Protein AF-Q8TY14-F1 (afdb_monomer_lite)

Radius of gyration: 23.02 Å; chains: 1; bounding box: 49×38×68 Å

Structure (mmCIF, N/CA/C/O backbone):
data_AF-Q8TY14-F1
#
_entry.id   AF-Q8TY14-F1
#
loop_
_atom_site.group_PDB
_atom_site.id
_atom_site.type_symbol
_atom_site.label_atom_id
_atom_site.label_alt_id
_atom_site.label_comp_id
_atom_site.label_asym_id
_atom_site.label_entity_id
_atom_site.label_seq_id
_atom_site.pdbx_PDB_ins_code
_atom_site.Cartn_x
_atom_site.Cartn_y
_atom_site.Cartn_z
_atom_site.occupancy
_atom_site.B_iso_or_equiv
_atom_site.auth_seq_id
_atom_site.auth_comp_id
_atom_site.auth_asym_id
_atom_site.auth_atom_id
_atom_site.pdbx_PDB_model_num
ATOM 1 N N . MET A 1 1 ? -7.707 6.766 -6.271 1.00 86.12 1 MET A N 1
ATOM 2 C CA . MET A 1 1 ? -7.535 5.997 -7.523 1.00 86.12 1 MET A CA 1
ATOM 3 C C . MET A 1 1 ? -8.015 4.546 -7.323 1.00 86.12 1 MET A C 1
ATOM 5 O O . MET A 1 1 ? -9.079 4.337 -6.726 1.00 86.12 1 MET A O 1
AT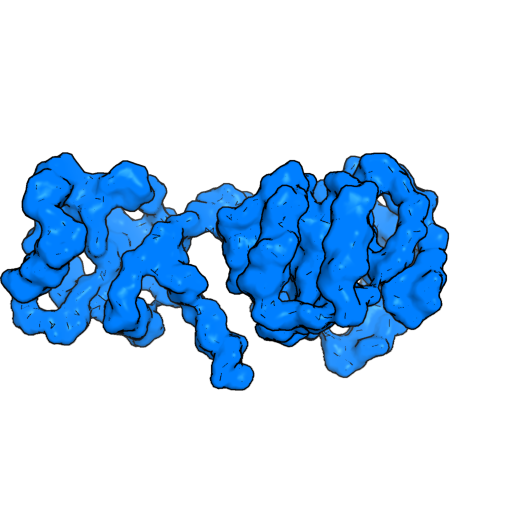OM 9 N N . GLY A 1 2 ? -7.276 3.540 -7.798 1.00 94.44 2 GLY A N 1
ATOM 10 C CA . GLY A 1 2 ? -7.531 2.128 -7.513 1.00 94.44 2 GLY A CA 1
ATOM 11 C C . GLY A 1 2 ? -6.338 1.255 -7.892 1.00 94.44 2 GLY A C 1
ATOM 12 O O . GLY A 1 2 ? -5.395 1.175 -7.116 1.00 94.44 2 GLY A O 1
ATOM 13 N N . LEU A 1 3 ? -6.365 0.585 -9.039 1.00 98.31 3 LEU A N 1
ATOM 14 C CA . LEU A 1 3 ? -5.272 -0.303 -9.459 1.00 98.31 3 LEU A CA 1
ATOM 15 C C . LEU A 1 3 ? -4.417 0.366 -10.532 1.00 98.31 3 LEU A C 1
ATOM 17 O O . LEU A 1 3 ? -4.970 0.972 -11.442 1.00 98.31 3 LEU A O 1
ATOM 21 N N . GLY A 1 4 ? -3.098 0.227 -10.458 1.00 98.19 4 GLY A N 1
ATOM 22 C CA . GLY A 1 4 ? -2.194 0.673 -11.515 1.00 98.19 4 GLY A CA 1
ATOM 23 C C . GLY A 1 4 ? -1.155 -0.378 -11.866 1.00 98.19 4 GLY A C 1
ATOM 24 O O . GLY A 1 4 ? -0.880 -1.271 -11.066 1.00 98.19 4 GLY A O 1
ATOM 25 N N . VAL A 1 5 ? -0.593 -0.287 -13.069 1.00 97.81 5 VAL A N 1
ATOM 26 C CA . VAL A 1 5 ? 0.502 -1.158 -13.526 1.00 97.81 5 VAL A CA 1
ATOM 27 C C . VAL A 1 5 ? 1.839 -0.433 -13.418 1.00 97.81 5 VAL A C 1
ATOM 29 O O . VAL A 1 5 ? 1.913 0.731 -13.789 1.00 97.81 5 VAL A O 1
ATOM 32 N N . ALA A 1 6 ? 2.877 -1.114 -12.931 1.00 96.94 6 ALA A N 1
ATOM 33 C CA . ALA A 1 6 ? 4.265 -0.660 -13.020 1.00 96.94 6 ALA A CA 1
ATOM 34 C C . ALA A 1 6 ? 4.926 -1.173 -14.300 1.00 96.94 6 ALA A C 1
ATOM 36 O O . ALA A 1 6 ? 4.854 -2.372 -14.581 1.00 96.94 6 ALA A O 1
ATOM 37 N N . LEU A 1 7 ? 5.611 -0.291 -15.022 1.00 95.62 7 LEU A N 1
ATOM 38 C CA . LEU A 1 7 ? 6.418 -0.608 -16.194 1.00 95.62 7 LEU A CA 1
ATOM 39 C C . LEU A 1 7 ? 7.835 -0.071 -15.9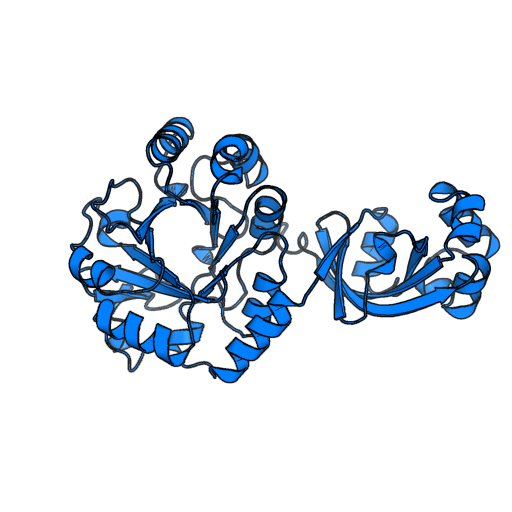91 1.00 95.62 7 LEU A C 1
ATOM 41 O O . LEU A 1 7 ? 8.050 1.136 -16.034 1.00 95.62 7 LEU A O 1
ATOM 45 N N . ASP A 1 8 ? 8.801 -0.968 -15.815 1.00 94.38 8 ASP A N 1
ATOM 46 C CA . ASP A 1 8 ? 10.213 -0.589 -15.850 1.00 94.38 8 ASP A CA 1
ATOM 47 C C . ASP A 1 8 ? 10.637 -0.509 -17.320 1.00 94.38 8 ASP A C 1
ATOM 49 O O . ASP A 1 8 ? 10.539 -1.505 -18.043 1.00 94.38 8 ASP A O 1
ATOM 53 N N . ILE A 1 9 ? 11.101 0.650 -17.782 1.00 93.12 9 ILE A N 1
ATOM 54 C CA . ILE A 1 9 ? 11.538 0.868 -19.163 1.00 93.12 9 ILE A CA 1
ATOM 55 C C . ILE A 1 9 ? 13.055 0.988 -19.205 1.00 93.12 9 ILE A C 1
ATOM 57 O O . ILE A 1 9 ? 13.666 1.674 -18.393 1.00 93.12 9 ILE A O 1
ATOM 61 N N . LYS A 1 10 ? 13.672 0.297 -20.162 1.00 91.88 10 LYS A N 1
ATOM 62 C CA . LYS A 1 10 ? 15.092 0.430 -20.476 1.00 91.88 10 LYS A CA 1
ATOM 63 C C . LYS A 1 10 ? 15.335 0.167 -21.952 1.00 91.88 10 LYS A C 1
ATOM 65 O O . LYS A 1 10 ? 14.868 -0.837 -22.490 1.00 91.88 10 LYS A O 1
ATOM 70 N N . GLU A 1 11 ? 16.103 1.038 -22.591 1.00 89.62 11 GLU A N 1
ATOM 71 C CA . GLU A 1 11 ? 16.446 0.997 -24.012 1.00 89.62 11 GLU A CA 1
ATOM 72 C C . GLU A 1 11 ? 15.178 0.887 -24.886 1.00 89.62 11 GLU A C 1
ATOM 74 O O . GLU A 1 11 ? 15.110 0.095 -25.829 1.00 89.62 11 GLU A O 1
ATOM 79 N N . GLY A 1 12 ? 14.147 1.664 -24.519 1.00 88.38 12 GLY A N 1
ATOM 80 C CA . GLY A 1 12 ? 12.850 1.737 -25.206 1.00 88.38 12 GLY A CA 1
ATOM 81 C C . GLY A 1 12 ? 11.948 0.511 -25.031 1.00 88.38 12 GLY A C 1
ATOM 82 O O . GLY A 1 12 ? 10.967 0.367 -25.755 1.00 88.38 12 GLY A O 1
ATOM 83 N N . LYS A 1 13 ? 12.278 -0.402 -24.110 1.00 92.75 13 LYS A N 1
ATOM 84 C CA . LYS A 1 13 ? 11.536 -1.649 -23.889 1.00 92.75 13 LYS A CA 1
ATOM 85 C C . LYS A 1 13 ? 11.132 -1.823 -22.441 1.00 92.75 13 LYS A C 1
ATOM 87 O O . LYS A 1 13 ? 11.888 -1.467 -21.542 1.00 92.75 13 LYS A O 1
ATOM 92 N N . VAL A 1 14 ? 10.002 -2.488 -22.219 1.00 95.00 14 VAL A N 1
ATOM 93 C CA . VAL A 1 14 ? 9.620 -2.952 -20.888 1.00 95.00 14 VAL A CA 1
ATOM 94 C C . VAL A 1 14 ? 10.526 -4.102 -20.466 1.00 95.00 14 VAL A C 1
ATOM 96 O O . VAL A 1 14 ? 10.667 -5.125 -21.152 1.00 95.00 14 VAL A O 1
ATOM 99 N N . VAL A 1 15 ? 11.132 -3.940 -19.300 1.00 94.31 15 VAL A N 1
ATOM 100 C CA . VAL A 1 15 ? 12.050 -4.892 -18.693 1.00 94.31 15 VAL A CA 1
ATOM 101 C C . VAL A 1 15 ? 11.546 -5.353 -17.331 1.00 94.31 15 VAL A C 1
ATOM 103 O O . VAL A 1 15 ? 10.659 -4.770 -16.725 1.00 94.31 15 VAL A O 1
ATOM 106 N N . VAL A 1 16 ? 12.105 -6.458 -16.852 1.00 93.25 16 VAL A N 1
ATOM 107 C CA . VAL A 1 16 ? 11.881 -6.983 -15.502 1.00 93.25 16 VAL A CA 1
ATOM 108 C C . VAL A 1 16 ? 13.201 -7.485 -14.934 1.00 93.25 16 VAL A C 1
ATOM 110 O O . VAL A 1 16 ? 14.100 -7.884 -15.685 1.00 93.25 16 VAL A O 1
ATOM 113 N N . ARG A 1 17 ? 13.318 -7.535 -13.604 1.00 88.56 17 ARG A N 1
ATOM 114 C CA . ARG A 1 17 ? 14.463 -8.189 -12.954 1.00 88.56 17 ARG A CA 1
ATOM 115 C C . ARG A 1 17 ? 14.548 -9.660 -13.377 1.00 88.56 17 ARG A C 1
ATOM 117 O O . ARG A 1 17 ? 13.552 -10.396 -13.365 1.00 88.56 17 ARG A O 1
ATOM 124 N N . ARG A 1 18 ? 15.755 -10.121 -13.720 1.00 83.31 18 ARG A N 1
ATOM 125 C CA . ARG A 1 18 ? 16.030 -11.526 -14.071 1.00 83.31 18 ARG A CA 1
ATOM 126 C C . ARG A 1 18 ? 15.617 -12.467 -12.939 1.00 83.31 18 ARG A C 1
ATOM 128 O O . ARG A 1 18 ? 15.024 -13.510 -13.198 1.00 83.31 18 ARG A O 1
ATOM 135 N N . SER A 1 19 ? 15.892 -12.080 -11.700 1.00 77.19 19 SER A N 1
ATOM 136 C CA . SER A 1 19 ? 15.413 -12.721 -10.474 1.00 77.19 19 SER A CA 1
ATOM 137 C C . SER A 1 19 ? 15.299 -11.666 -9.367 1.00 77.19 19 SER A C 1
ATOM 139 O O . SER A 1 19 ? 15.918 -10.612 -9.502 1.00 77.19 19 SER A O 1
ATOM 141 N N . PRO A 1 20 ? 14.538 -11.922 -8.288 1.00 70.88 20 PRO A N 1
ATOM 142 C CA . PRO A 1 20 ? 14.402 -10.974 -7.178 1.00 70.88 20 PRO A CA 1
ATOM 143 C C . PRO A 1 20 ? 15.757 -10.507 -6.620 1.00 70.88 20 PRO A C 1
ATOM 145 O O . PRO A 1 20 ? 15.962 -9.313 -6.428 1.00 70.88 20 PRO A O 1
ATOM 148 N N . ASP A 1 21 ? 16.714 -11.434 -6.496 1.00 72.81 21 ASP A N 1
ATOM 149 C CA . ASP A 1 21 ? 18.035 -11.181 -5.898 1.00 72.81 21 ASP A CA 1
ATOM 150 C C . ASP A 1 21 ? 19.081 -10.589 -6.860 1.00 72.81 21 ASP A C 1
ATOM 152 O O . ASP A 1 21 ? 20.213 -10.313 -6.463 1.00 72.81 21 ASP A O 1
ATOM 156 N N . VAL A 1 22 ? 18.756 -10.437 -8.150 1.00 72.12 22 VAL A N 1
ATOM 157 C CA . VAL A 1 22 ? 19.717 -9.992 -9.169 1.00 72.12 22 VAL A CA 1
ATOM 158 C C . VAL A 1 22 ? 19.225 -8.695 -9.796 1.00 72.12 22 VAL A C 1
ATOM 160 O O . VAL A 1 22 ? 18.237 -8.683 -10.531 1.00 72.12 22 VAL A O 1
ATOM 163 N N . ARG A 1 23 ? 19.975 -7.607 -9.573 1.00 72.31 23 ARG A N 1
ATOM 164 C CA . ARG A 1 23 ? 19.774 -6.286 -10.206 1.00 72.31 23 ARG A CA 1
ATOM 165 C C . ARG A 1 23 ? 20.213 -6.269 -11.680 1.00 72.31 23 ARG A C 1
ATOM 167 O O . ARG A 1 23 ? 20.938 -5.387 -12.125 1.00 72.31 23 ARG A O 1
ATOM 174 N N . GLU A 1 24 ? 19.796 -7.272 -12.442 1.00 86.62 24 GLU A N 1
ATOM 175 C CA . GLU A 1 24 ? 19.970 -7.339 -13.890 1.00 86.62 24 GLU A CA 1
ATOM 176 C C . GLU A 1 24 ? 18.594 -7.380 -14.545 1.00 86.62 24 GLU A C 1
ATOM 178 O O . GLU A 1 24 ? 17.778 -8.250 -14.237 1.00 86.62 24 GLU A O 1
ATOM 183 N N . TYR A 1 25 ? 18.355 -6.450 -15.462 1.00 90.50 25 TYR A N 1
ATOM 184 C CA . TYR A 1 25 ? 17.087 -6.310 -16.165 1.00 90.50 25 TYR A CA 1
ATOM 185 C C . TYR A 1 25 ? 17.146 -6.993 -17.530 1.00 90.50 25 TYR A C 1
ATOM 187 O O . TYR A 1 25 ? 18.133 -6.881 -18.260 1.00 90.50 25 TYR A O 1
ATOM 195 N N . ILE A 1 26 ? 16.083 -7.718 -17.869 1.00 93.81 26 ILE A N 1
ATOM 196 C CA . ILE A 1 26 ? 15.893 -8.364 -19.171 1.00 93.81 26 ILE A CA 1
ATOM 197 C C . ILE A 1 26 ? 14.541 -7.944 -19.756 1.00 93.81 26 ILE A C 1
ATOM 199 O O . ILE A 1 26 ? 13.625 -7.688 -18.976 1.00 93.81 26 ILE A O 1
ATOM 203 N N . PRO A 1 27 ? 14.374 -7.920 -21.093 1.00 96.25 27 PRO A N 1
ATOM 204 C CA . PRO A 1 27 ? 13.070 -7.667 -21.702 1.00 96.25 27 PRO A CA 1
ATOM 205 C C . PRO A 1 27 ? 11.999 -8.603 -21.141 1.00 96.25 27 PRO A C 1
ATOM 207 O O . PRO A 1 27 ? 12.246 -9.809 -21.005 1.00 96.25 27 PRO A O 1
ATOM 210 N N . ILE A 1 28 ? 10.822 -8.058 -20.831 1.00 96.06 28 ILE A N 1
ATOM 211 C CA . ILE A 1 28 ? 9.722 -8.801 -20.197 1.00 96.06 28 ILE A CA 1
ATOM 212 C C . ILE A 1 28 ? 9.304 -10.032 -21.015 1.00 96.06 28 ILE A C 1
ATOM 214 O O . ILE A 1 28 ? 9.073 -11.104 -20.449 1.00 96.06 28 ILE A O 1
ATOM 218 N N . SER A 1 29 ? 9.356 -9.911 -22.344 1.00 96.31 29 SER A N 1
ATOM 219 C CA . SER A 1 29 ? 9.077 -10.957 -23.336 1.00 96.31 29 SER A CA 1
ATOM 220 C C . SER A 1 29 ? 9.977 -12.197 -23.220 1.00 96.31 29 SER A C 1
ATOM 222 O O . SER A 1 29 ? 9.647 -13.269 -23.725 1.00 96.31 29 SER A O 1
ATOM 224 N N . ARG A 1 30 ? 11.129 -12.097 -22.539 1.00 95.06 30 ARG A N 1
ATOM 225 C CA . ARG A 1 30 ? 12.006 -13.253 -22.269 1.00 95.06 30 ARG A CA 1
ATOM 226 C C . ARG A 1 30 ? 11.547 -14.104 -21.088 1.00 95.06 30 ARG A C 1
ATOM 228 O O . ARG A 1 30 ? 12.061 -15.209 -20.921 1.00 95.06 30 ARG A O 1
ATOM 235 N N . ARG A 1 31 ? 10.649 -13.586 -20.249 1.00 92.44 31 ARG A N 1
ATOM 236 C CA . ARG A 1 31 ? 10.180 -14.245 -19.022 1.00 92.44 31 ARG A CA 1
ATOM 237 C C . ARG A 1 31 ? 8.685 -14.543 -19.055 1.00 92.44 31 ARG A C 1
ATOM 239 O O . ARG A 1 31 ? 8.273 -15.570 -18.522 1.00 92.44 31 ARG A O 1
ATOM 246 N N . TYR A 1 32 ? 7.907 -13.673 -19.684 1.00 94.31 32 TYR A N 1
ATOM 247 C CA . TYR A 1 32 ? 6.459 -13.781 -19.795 1.00 94.31 32 TYR A CA 1
ATOM 248 C C . TYR A 1 32 ? 6.046 -13.705 -21.264 1.00 94.31 32 TYR A C 1
ATOM 250 O O . TYR A 1 32 ? 6.724 -13.071 -22.069 1.00 94.31 32 TYR A O 1
ATOM 258 N N . ASP A 1 33 ? 4.925 -14.339 -21.606 1.00 95.44 33 ASP A N 1
ATOM 259 C CA . ASP A 1 33 ? 4.316 -14.256 -22.940 1.00 95.44 33 ASP A CA 1
ATOM 260 C C . ASP A 1 33 ? 3.554 -12.926 -23.083 1.00 95.44 33 ASP A C 1
ATOM 262 O O . ASP A 1 33 ? 2.324 -12.873 -23.061 1.00 95.44 33 ASP A O 1
ATOM 266 N N . LEU A 1 34 ? 4.317 -11.830 -23.086 1.00 97.19 34 LEU A N 1
ATOM 267 C CA . LEU A 1 34 ? 3.849 -10.445 -23.092 1.00 97.19 34 LEU A CA 1
ATOM 268 C C . LEU A 1 34 ? 4.719 -9.600 -24.039 1.00 97.19 34 LEU A C 1
ATOM 270 O O . LEU A 1 34 ? 5.922 -9.869 -24.151 1.00 97.19 34 LEU A O 1
ATOM 274 N N . PRO A 1 35 ? 4.144 -8.579 -24.702 1.00 96.62 35 PRO A N 1
ATOM 275 C CA . PRO A 1 35 ? 4.915 -7.642 -25.513 1.00 96.62 35 PRO A CA 1
ATOM 276 C C . PRO A 1 35 ? 5.895 -6.847 -24.641 1.00 96.62 35 PRO A C 1
ATOM 278 O O . PRO A 1 35 ? 5.621 -6.577 -23.472 1.00 96.62 35 PRO A O 1
ATOM 281 N N . ASP A 1 36 ? 7.049 -6.495 -25.212 1.00 95.12 36 ASP A N 1
ATOM 282 C CA . ASP A 1 36 ? 8.041 -5.624 -24.570 1.00 95.12 36 ASP A CA 1
ATOM 283 C C . ASP A 1 36 ? 7.956 -4.164 -25.034 1.00 95.12 36 ASP A C 1
ATOM 285 O O . ASP A 1 36 ? 8.730 -3.338 -24.558 1.00 95.12 36 ASP A O 1
ATOM 289 N N . ASP A 1 37 ? 7.002 -3.835 -25.906 1.00 93.50 37 ASP A N 1
ATOM 290 C CA . ASP A 1 37 ? 6.640 -2.459 -26.236 1.00 93.50 37 ASP A CA 1
ATOM 291 C C . ASP A 1 37 ? 5.818 -1.829 -25.088 1.00 93.50 37 ASP A C 1
ATOM 293 O O . ASP A 1 37 ? 4.823 -2.430 -24.656 1.00 93.50 37 ASP A O 1
ATOM 297 N N . PRO A 1 38 ? 6.205 -0.647 -24.566 1.00 92.69 38 PRO A N 1
ATOM 298 C CA . PRO A 1 38 ? 5.511 -0.016 -23.444 1.00 92.69 38 PRO A CA 1
ATOM 299 C C . PRO A 1 38 ? 4.037 0.301 -23.704 1.00 92.69 38 PRO A C 1
ATOM 301 O O . PRO A 1 38 ? 3.202 0.017 -22.843 1.00 92.69 38 PRO A O 1
ATOM 304 N N . HIS A 1 39 ? 3.698 0.846 -24.876 1.00 91.81 39 HIS A N 1
ATOM 305 C CA . HIS A 1 39 ? 2.319 1.213 -25.199 1.00 91.81 39 HIS A CA 1
ATOM 306 C C . HIS A 1 39 ? 1.449 -0.038 -25.376 1.00 91.81 39 HIS A C 1
ATOM 308 O O . HIS A 1 39 ? 0.357 -0.122 -24.798 1.00 91.81 39 HIS A O 1
ATOM 314 N N . GLU A 1 40 ? 1.935 -1.030 -26.126 1.00 93.81 40 GLU A N 1
ATOM 315 C CA . GLU A 1 40 ? 1.218 -2.284 -26.360 1.00 93.81 40 GLU A CA 1
ATOM 316 C C . GLU A 1 40 ? 0.935 -3.008 -25.037 1.00 93.81 40 GLU A C 1
ATOM 318 O O . GLU A 1 40 ? -0.201 -3.424 -24.778 1.00 93.81 40 GLU A O 1
ATOM 323 N N . LEU A 1 41 ? 1.944 -3.112 -24.163 1.00 95.38 41 LEU A N 1
ATOM 324 C CA . LEU A 1 41 ? 1.790 -3.777 -22.873 1.00 95.38 41 LEU A CA 1
ATOM 325 C C . LEU A 1 41 ? 0.855 -3.012 -21.932 1.00 95.38 41 LEU A C 1
ATOM 327 O O . LEU A 1 41 ? -0.016 -3.628 -21.311 1.00 95.38 41 LEU A O 1
ATOM 331 N N . ALA A 1 42 ? 1.017 -1.690 -21.825 1.00 94.94 42 ALA A N 1
ATOM 332 C CA . ALA A 1 42 ? 0.161 -0.848 -20.996 1.00 94.94 42 ALA A CA 1
ATOM 333 C C . ALA A 1 42 ? -1.309 -0.987 -21.410 1.00 94.94 42 ALA A C 1
ATOM 335 O O . ALA A 1 42 ? -2.152 -1.286 -20.566 1.00 94.94 42 ALA A O 1
ATOM 336 N N . THR A 1 43 ? -1.605 -0.865 -22.708 1.00 94.12 43 THR A N 1
ATOM 337 C CA . THR A 1 43 ? -2.966 -1.003 -23.256 1.00 94.12 43 THR A CA 1
ATOM 338 C C . THR A 1 43 ? -3.560 -2.364 -22.912 1.00 94.12 43 THR A C 1
ATOM 340 O O . THR A 1 43 ? -4.649 -2.446 -22.342 1.00 94.12 43 THR A O 1
ATOM 343 N N . LEU A 1 44 ? -2.807 -3.440 -23.171 1.00 95.88 44 LEU A N 1
ATOM 344 C CA . LEU A 1 44 ? -3.248 -4.806 -22.900 1.00 95.88 44 LEU A CA 1
ATOM 345 C C . LEU A 1 44 ? -3.599 -5.017 -21.423 1.00 95.88 44 LEU A C 1
ATOM 347 O O . LEU A 1 44 ? -4.607 -5.658 -21.113 1.00 95.88 44 LEU A O 1
ATOM 351 N N . LEU A 1 45 ? -2.771 -4.517 -20.502 1.00 97.38 45 LEU A N 1
ATOM 352 C CA . LEU A 1 45 ? -2.976 -4.711 -19.066 1.00 97.38 45 LEU A CA 1
ATOM 353 C C . LEU A 1 45 ? -4.073 -3.797 -18.512 1.00 97.38 45 LEU A C 1
ATOM 355 O O . LEU A 1 45 ? -4.889 -4.264 -17.714 1.00 97.38 45 LEU A O 1
ATOM 359 N N . VAL A 1 46 ? -4.138 -2.541 -18.957 1.00 96.25 46 VAL A N 1
ATOM 360 C CA . VAL A 1 46 ? -5.184 -1.590 -18.557 1.00 96.25 46 VAL A CA 1
ATOM 361 C C . VAL A 1 46 ? -6.565 -2.121 -18.925 1.00 96.25 46 VAL A C 1
ATOM 363 O O . VAL A 1 46 ? -7.446 -2.145 -18.067 1.00 96.25 46 VAL A O 1
ATOM 366 N N . GLU A 1 47 ? -6.746 -2.614 -20.152 1.00 95.56 47 GLU A N 1
ATOM 367 C CA . GLU A 1 47 ? -8.023 -3.182 -20.595 1.00 95.56 47 GLU A CA 1
ATOM 368 C C . GLU A 1 47 ? -8.358 -4.494 -19.879 1.00 95.56 47 GLU A C 1
ATOM 370 O O . GLU A 1 47 ? -9.486 -4.693 -19.425 1.00 95.56 47 GLU A O 1
ATOM 375 N N . ARG A 1 48 ? -7.380 -5.403 -19.754 1.00 96.94 48 ARG A N 1
ATOM 376 C CA . ARG A 1 48 ? -7.602 -6.729 -19.159 1.00 96.94 48 ARG A CA 1
ATOM 377 C C . ARG A 1 48 ? -8.010 -6.656 -17.688 1.00 96.94 48 ARG A C 1
ATOM 379 O O . ARG A 1 48 ? -8.781 -7.506 -17.240 1.00 96.94 48 ARG A O 1
ATOM 386 N N . TYR A 1 49 ? -7.462 -5.699 -16.943 1.00 97.38 49 TYR A N 1
ATOM 387 C CA . TYR A 1 49 ? -7.614 -5.610 -15.490 1.00 97.38 49 TYR A CA 1
ATOM 388 C C . TYR A 1 49 ? -8.418 -4.392 -15.015 1.00 97.38 49 TYR A C 1
ATOM 390 O O . TYR A 1 49 ? -8.529 -4.205 -13.805 1.00 97.38 49 TYR A O 1
ATOM 398 N N . ASP A 1 50 ? -8.985 -3.595 -15.930 1.00 96.56 50 ASP A N 1
ATOM 399 C CA . ASP A 1 50 ? -9.682 -2.334 -15.622 1.00 96.56 50 ASP A CA 1
ATOM 400 C C . ASP A 1 50 ? -8.825 -1.405 -14.740 1.00 96.56 50 ASP A C 1
ATOM 402 O O . ASP A 1 50 ? -9.229 -0.968 -13.658 1.00 96.56 50 ASP A O 1
ATOM 406 N N . LEU A 1 51 ? -7.584 -1.162 -15.174 1.00 97.56 51 LEU A N 1
ATOM 407 C CA . LEU A 1 51 ? -6.641 -0.358 -14.398 1.00 97.56 51 LEU A CA 1
ATOM 408 C C . LEU A 1 51 ? -6.978 1.136 -14.482 1.00 97.56 51 LEU A C 1
ATOM 410 O O . LEU A 1 51 ? -7.425 1.669 -15.501 1.00 97.56 51 LEU A O 1
ATOM 414 N N . ASP A 1 52 ? -6.738 1.816 -13.369 1.00 96.88 52 ASP A N 1
ATOM 415 C CA . ASP A 1 52 ? -7.046 3.221 -13.151 1.00 96.88 52 ASP A CA 1
ATOM 416 C C . ASP A 1 52 ? -5.890 4.148 -13.561 1.00 96.88 52 ASP A C 1
ATOM 418 O O . ASP A 1 52 ? -6.149 5.311 -13.854 1.00 96.88 52 ASP A O 1
ATOM 422 N N . PHE A 1 53 ? -4.641 3.661 -13.558 1.00 97.31 53 PHE A N 1
ATOM 423 C CA . PHE A 1 53 ? -3.437 4.452 -13.847 1.00 97.31 53 PHE A CA 1
ATOM 424 C C . PHE A 1 53 ? -2.237 3.590 -14.270 1.00 97.31 53 PHE A C 1
ATOM 426 O O . PHE A 1 53 ? -2.266 2.361 -14.160 1.00 97.31 53 PHE A O 1
ATOM 433 N N . VAL A 1 54 ? -1.172 4.244 -14.731 1.00 97.12 54 VAL A N 1
ATOM 434 C CA . VAL A 1 54 ? 0.104 3.618 -15.112 1.00 97.12 54 VAL A CA 1
ATOM 435 C C . VAL A 1 54 ? 1.239 4.286 -14.334 1.00 97.12 54 VAL A C 1
ATOM 437 O O . VAL A 1 54 ? 1.257 5.502 -14.191 1.00 97.12 54 VAL A O 1
ATOM 440 N N . TYR A 1 55 ? 2.170 3.497 -13.807 1.00 97.12 55 TYR A N 1
ATOM 441 C CA . TYR A 1 55 ? 3.443 3.960 -13.260 1.00 97.12 55 TYR A CA 1
ATOM 442 C C . TYR A 1 55 ? 4.567 3.483 -14.179 1.00 97.12 55 TYR A C 1
ATOM 444 O O . TYR A 1 55 ? 4.595 2.312 -14.565 1.00 97.12 55 TYR A O 1
ATOM 452 N N . VAL A 1 56 ? 5.475 4.382 -14.532 1.00 94.94 56 VAL A N 1
ATOM 453 C CA . VAL A 1 56 ? 6.610 4.120 -15.415 1.00 94.94 56 VAL A CA 1
ATOM 454 C C . VAL A 1 56 ? 7.887 4.489 -14.683 1.00 94.94 56 VAL A C 1
ATOM 456 O O . VAL A 1 56 ? 8.017 5.625 -14.245 1.00 94.94 56 VAL A O 1
ATOM 459 N N . ALA A 1 57 ? 8.820 3.546 -14.584 1.00 93.62 57 ALA A N 1
ATOM 460 C CA . ALA A 1 57 ? 10.174 3.802 -14.114 1.00 93.62 57 ALA A CA 1
ATOM 461 C C . ALA A 1 57 ? 11.126 3.782 -15.312 1.00 93.62 57 ALA A C 1
ATOM 463 O O . ALA A 1 57 ? 11.368 2.725 -15.902 1.00 93.62 57 ALA A O 1
ATOM 464 N N . ASP A 1 58 ? 11.651 4.943 -15.691 1.00 93.00 58 ASP A N 1
ATOM 465 C CA . ASP A 1 58 ? 12.653 5.059 -16.744 1.00 93.00 58 ASP A CA 1
ATOM 466 C C . ASP A 1 58 ? 14.039 4.743 -16.176 1.00 93.00 58 ASP A C 1
ATOM 468 O O . ASP A 1 58 ? 14.725 5.578 -15.584 1.00 93.00 58 ASP A O 1
ATOM 472 N N . LEU A 1 59 ? 14.477 3.500 -16.368 1.00 90.75 59 LEU A N 1
ATOM 473 C CA . LEU A 1 59 ? 15.759 3.041 -15.855 1.00 90.75 59 LEU A CA 1
ATOM 474 C C . LEU A 1 59 ? 16.952 3.661 -16.590 1.00 90.75 59 LEU A C 1
ATOM 476 O O . LEU A 1 59 ? 18.063 3.576 -16.066 1.00 90.75 59 LEU A O 1
ATOM 480 N N . ASP A 1 60 ? 16.783 4.236 -17.783 1.00 88.81 60 ASP A N 1
ATOM 481 C CA . ASP A 1 60 ? 17.866 4.970 -18.441 1.00 88.81 60 ASP A CA 1
ATOM 482 C C . ASP A 1 60 ? 18.067 6.330 -17.767 1.00 88.81 60 ASP A C 1
ATOM 484 O O . ASP A 1 60 ? 19.201 6.666 -17.410 1.00 88.81 60 ASP A O 1
ATOM 488 N N . ALA A 1 61 ? 16.980 7.042 -17.460 1.00 89.06 61 ALA A N 1
ATOM 489 C CA . ALA A 1 61 ? 17.037 8.256 -16.649 1.00 89.06 61 ALA A CA 1
ATOM 490 C C . ALA A 1 61 ? 17.638 7.966 -15.264 1.00 89.06 61 ALA A C 1
ATOM 492 O O . ALA A 1 61 ? 18.660 8.540 -14.890 1.00 89.06 61 ALA A O 1
ATOM 493 N N . ILE A 1 62 ? 17.077 6.987 -14.549 1.00 86.44 62 ILE A N 1
ATOM 494 C CA . ILE A 1 62 ? 17.451 6.672 -13.163 1.00 86.44 62 ILE A CA 1
ATOM 495 C C . ILE A 1 62 ? 18.901 6.168 -13.061 1.00 86.44 62 ILE A C 1
ATOM 497 O O . ILE A 1 62 ? 19.629 6.536 -12.142 1.00 86.44 62 ILE A O 1
ATOM 501 N N . LEU A 1 63 ? 19.355 5.307 -13.982 1.00 84.69 63 LEU A N 1
ATOM 502 C CA . LEU A 1 63 ? 20.681 4.676 -13.871 1.00 84.69 63 LEU A CA 1
ATOM 503 C C . LEU A 1 63 ? 21.788 5.407 -14.636 1.00 84.69 63 LEU A C 1
ATOM 505 O O . LEU A 1 63 ? 22.965 5.161 -14.359 1.00 84.69 63 LEU A O 1
ATOM 509 N N . ARG A 1 64 ? 21.447 6.213 -15.649 1.00 82.19 64 ARG A N 1
ATOM 510 C CA . ARG A 1 64 ? 22.422 6.846 -16.557 1.00 82.19 64 ARG A CA 1
ATOM 511 C C . ARG A 1 64 ? 22.280 8.369 -16.633 1.00 82.19 64 ARG A C 1
ATOM 513 O O . ARG A 1 64 ? 23.186 8.999 -17.171 1.00 82.19 64 ARG A O 1
ATOM 520 N N . GLY A 1 65 ? 21.208 8.954 -16.093 1.00 81.12 65 GLY A N 1
ATOM 521 C CA . GLY A 1 65 ? 20.906 10.383 -16.225 1.00 81.12 65 GLY A CA 1
ATOM 522 C C . GLY A 1 65 ? 20.484 10.781 -17.642 1.00 81.12 65 GLY A C 1
ATOM 523 O O . GLY A 1 65 ? 20.595 11.948 -18.010 1.00 81.12 65 GLY A O 1
ATOM 524 N N . GLU A 1 66 ? 20.059 9.813 -18.458 1.00 83.94 66 GLU A N 1
ATOM 525 C CA . GLU A 1 66 ? 19.666 10.013 -19.855 1.00 83.94 66 GLU A CA 1
ATOM 526 C C . GLU A 1 66 ? 18.266 9.425 -20.066 1.00 83.94 66 GLU A C 1
ATOM 528 O O . GLU A 1 66 ? 18.158 8.221 -20.303 1.00 83.94 66 GLU A O 1
ATOM 533 N N . PRO A 1 67 ? 17.196 10.233 -19.961 1.00 82.75 67 PRO A N 1
ATOM 534 C CA . PRO A 1 67 ? 15.838 9.741 -20.154 1.00 82.75 67 PRO A CA 1
ATOM 535 C C . PRO A 1 67 ? 15.626 9.123 -21.533 1.00 82.75 67 PRO A C 1
ATOM 537 O O . PRO A 1 67 ? 16.071 9.657 -22.555 1.00 82.75 67 PRO A O 1
ATOM 540 N N . ALA A 1 68 ? 14.927 7.994 -21.562 1.00 79.19 68 ALA A N 1
ATOM 541 C CA . ALA A 1 68 ? 14.463 7.379 -22.785 1.00 79.19 68 ALA A CA 1
ATOM 542 C C . ALA A 1 68 ? 13.345 8.226 -23.410 1.00 79.19 68 ALA A C 1
ATOM 544 O O . ALA A 1 68 ? 12.495 8.793 -22.720 1.00 79.19 68 ALA A O 1
ATOM 545 N N . ASP A 1 69 ? 13.298 8.261 -24.743 1.00 76.25 69 ASP A N 1
ATOM 546 C CA . ASP A 1 69 ? 12.176 8.870 -25.455 1.00 76.25 69 ASP A CA 1
ATOM 547 C C . ASP A 1 69 ? 10.940 7.970 -25.325 1.00 76.25 69 ASP A C 1
ATOM 549 O O . ASP A 1 69 ? 10.746 7.010 -26.073 1.00 76.25 69 ASP A O 1
ATOM 553 N N . THR A 1 70 ? 10.148 8.246 -24.293 1.00 72.12 70 THR A N 1
ATOM 554 C CA . THR A 1 70 ? 8.900 7.543 -23.978 1.00 72.12 70 THR A CA 1
ATOM 555 C C . THR A 1 70 ? 7.670 8.393 -24.286 1.00 72.12 70 THR A C 1
ATOM 557 O O . THR A 1 70 ? 6.551 7.915 -24.116 1.00 72.12 70 THR A O 1
ATOM 560 N N . SER A 1 71 ? 7.862 9.617 -24.791 1.00 70.81 71 SER A N 1
ATOM 561 C CA . SER A 1 71 ? 6.817 10.619 -25.029 1.00 70.81 71 SER A CA 1
ATOM 562 C C . SER A 1 71 ? 5.636 10.061 -25.836 1.00 70.81 71 SER A C 1
ATOM 564 O O . SER A 1 71 ? 4.512 10.036 -25.337 1.00 70.81 71 SER A O 1
ATOM 566 N N . ASP A 1 72 ? 5.906 9.480 -27.008 1.00 73.81 72 ASP A N 1
ATOM 567 C CA . ASP A 1 72 ? 4.902 8.846 -27.875 1.00 73.81 72 ASP A CA 1
ATOM 568 C C . ASP A 1 72 ? 4.128 7.718 -27.163 1.00 73.81 72 ASP A C 1
ATOM 570 O O . ASP A 1 72 ? 2.910 7.570 -27.320 1.00 73.81 72 ASP A O 1
ATOM 574 N N . ALA A 1 73 ? 4.825 6.907 -26.357 1.00 75.50 73 ALA A N 1
ATOM 575 C CA . ALA A 1 73 ? 4.203 5.810 -25.622 1.00 75.50 73 ALA A CA 1
ATOM 576 C C . ALA A 1 73 ? 3.282 6.338 -24.514 1.00 75.50 73 ALA A C 1
ATOM 578 O O . ALA A 1 73 ? 2.191 5.803 -24.321 1.00 75.50 73 ALA A O 1
ATOM 579 N N . LEU A 1 74 ? 3.689 7.403 -23.820 1.00 79.38 74 LEU A N 1
ATOM 580 C CA . LEU A 1 74 ? 2.919 8.025 -22.746 1.00 79.38 74 LEU A CA 1
ATOM 581 C C . LEU A 1 74 ? 1.722 8.836 -23.261 1.00 79.38 74 LEU A C 1
ATOM 583 O O . LEU A 1 74 ? 0.652 8.793 -22.650 1.00 79.38 74 LEU A O 1
ATOM 587 N N . GLU A 1 75 ? 1.873 9.542 -24.386 1.00 82.81 75 GLU A N 1
ATOM 588 C CA . GLU A 1 75 ? 0.815 10.354 -25.007 1.00 82.81 75 GLU A CA 1
ATOM 589 C C . GLU A 1 75 ? -0.418 9.529 -25.389 1.00 82.81 75 GLU A C 1
ATOM 591 O O . GLU A 1 75 ? -1.550 9.999 -25.283 1.00 82.81 75 GLU A O 1
ATOM 596 N N . SER A 1 76 ? -0.201 8.285 -25.812 1.00 79.62 76 SER A N 1
ATOM 597 C CA . SER A 1 76 ? -1.260 7.378 -26.259 1.00 79.62 76 SER A CA 1
ATOM 598 C C . SER A 1 76 ? -2.140 6.818 -25.131 1.00 79.62 76 SER A C 1
ATOM 600 O O . SER A 1 76 ? -3.205 6.252 -25.397 1.00 79.62 76 SER A O 1
ATOM 602 N N . LEU A 1 77 ? -1.715 6.952 -23.870 1.00 82.44 77 LEU A N 1
ATOM 603 C CA . LEU A 1 77 ? -2.410 6.378 -22.722 1.00 82.44 77 LEU A CA 1
ATOM 604 C C . LEU A 1 77 ? -3.491 7.329 -22.205 1.00 82.44 77 LEU A C 1
ATOM 606 O O . LEU A 1 77 ? -3.208 8.426 -21.743 1.00 82.44 77 LEU A O 1
ATOM 610 N N . GLU A 1 78 ? -4.746 6.875 -22.199 1.00 83.88 78 GLU A N 1
ATOM 611 C CA . GLU A 1 78 ? -5.884 7.670 -21.701 1.00 83.88 78 GLU A CA 1
ATOM 612 C C . GLU A 1 78 ? -5.934 7.796 -20.164 1.00 83.88 78 GLU A C 1
ATOM 614 O O . GLU A 1 78 ? -6.750 8.542 -19.616 1.00 83.88 78 GLU A O 1
ATOM 619 N N . LYS A 1 79 ? -5.124 7.011 -19.446 1.00 92.12 79 LYS A N 1
ATOM 620 C CA . LYS A 1 79 ? -5.101 6.972 -17.978 1.00 92.12 79 LYS A CA 1
ATOM 621 C C . LYS A 1 79 ? -4.032 7.922 -17.433 1.00 92.12 79 LYS A C 1
ATOM 623 O O . LYS A 1 79 ? -3.029 8.126 -18.109 1.00 92.12 79 LYS A O 1
ATOM 628 N N . PRO A 1 80 ? -4.191 8.440 -16.200 1.00 94.50 80 PRO A N 1
ATOM 629 C CA . PRO A 1 80 ? -3.114 9.150 -15.520 1.00 94.50 80 PRO A CA 1
ATOM 630 C C . PRO A 1 80 ? -1.835 8.313 -15.496 1.00 94.50 80 PRO A C 1
ATOM 632 O O . PRO A 1 80 ? -1.889 7.107 -15.216 1.00 94.50 80 PRO A O 1
ATOM 635 N N . VAL A 1 81 ? -0.706 8.960 -15.772 1.00 95.19 81 VAL A N 1
ATOM 636 C CA . VAL A 1 81 ? 0.613 8.324 -15.762 1.00 95.19 81 VAL A CA 1
ATOM 637 C C . VAL A 1 81 ? 1.480 8.979 -14.693 1.00 95.19 81 VAL A C 1
ATOM 639 O O . VAL A 1 81 ? 1.529 10.198 -14.596 1.00 95.19 81 VAL A O 1
ATOM 642 N N . PHE A 1 82 ? 2.181 8.176 -13.903 1.00 96.00 82 PHE A N 1
ATOM 643 C CA . PHE A 1 82 ? 3.209 8.638 -12.974 1.00 96.00 82 PHE A CA 1
ATOM 644 C C . PHE A 1 82 ? 4.561 8.172 -13.489 1.00 96.00 82 PHE A C 1
ATOM 646 O O . PHE A 1 82 ? 4.747 6.972 -13.690 1.00 96.00 82 PHE A O 1
ATOM 653 N N . VAL A 1 83 ? 5.468 9.104 -13.749 1.00 94.69 83 VAL A N 1
ATOM 654 C CA . VAL A 1 83 ? 6.725 8.827 -14.443 1.00 94.69 83 VAL A CA 1
ATOM 655 C C . VAL A 1 83 ? 7.887 9.167 -13.533 1.00 94.69 83 VAL A C 1
ATOM 657 O O . VAL A 1 83 ? 8.085 10.321 -13.165 1.00 94.69 83 VAL A O 1
ATOM 660 N N . ASP A 1 84 ? 8.648 8.146 -13.184 1.00 94.31 84 ASP A N 1
ATOM 661 C CA . ASP A 1 84 ? 9.886 8.253 -12.441 1.00 94.31 84 ASP A CA 1
ATOM 662 C C . ASP A 1 84 ? 11.062 8.290 -13.419 1.00 94.31 84 ASP A C 1
ATOM 664 O O . ASP A 1 84 ? 11.324 7.330 -14.149 1.00 94.31 84 ASP A O 1
ATOM 668 N N . VAL A 1 85 ? 11.732 9.438 -13.450 1.00 90.38 85 VAL A N 1
ATOM 669 C CA . VAL A 1 85 ? 12.926 9.711 -14.261 1.00 90.38 85 VAL A CA 1
ATOM 670 C C . VAL A 1 85 ? 14.120 10.089 -13.377 1.00 90.38 85 VAL A C 1
ATOM 672 O O . VAL A 1 85 ? 15.075 10.714 -13.842 1.00 90.38 85 VAL A O 1
ATOM 675 N N . GLY A 1 86 ? 14.068 9.758 -12.085 1.00 88.44 86 GLY A N 1
ATOM 676 C CA . GLY A 1 86 ? 15.049 10.213 -11.107 1.00 88.44 86 GLY A CA 1
ATOM 677 C C . GLY A 1 86 ? 15.134 11.743 -10.997 1.00 88.44 86 GLY A C 1
ATOM 678 O O . GLY A 1 86 ? 14.135 12.459 -11.101 1.00 88.44 86 GLY A O 1
ATOM 679 N N . ALA A 1 87 ? 16.352 12.266 -10.828 1.00 84.44 87 ALA A N 1
ATOM 680 C CA . ALA A 1 87 ? 16.621 13.709 -10.744 1.00 84.44 87 ALA A CA 1
ATOM 681 C C . ALA A 1 87 ? 16.528 14.454 -12.096 1.00 84.44 87 ALA A C 1
ATOM 683 O O . ALA A 1 87 ? 16.836 15.641 -12.168 1.00 84.44 87 ALA A O 1
ATOM 684 N N . CYS A 1 88 ? 16.144 13.788 -13.190 1.00 86.06 88 CYS A N 1
ATOM 685 C CA . CYS A 1 88 ? 15.965 14.455 -14.478 1.00 86.06 88 CYS A CA 1
ATOM 686 C C . CYS A 1 88 ? 14.641 15.231 -14.529 1.00 86.06 88 CYS A C 1
ATOM 688 O O . CYS A 1 88 ? 13.638 14.798 -13.964 1.00 86.06 88 CYS A O 1
ATOM 690 N N . GLU A 1 89 ? 14.624 16.336 -15.277 1.00 83.56 89 GLU A N 1
ATOM 691 C CA . GLU A 1 89 ? 13.403 17.063 -15.634 1.00 83.56 89 GLU A CA 1
ATOM 692 C C . GLU A 1 89 ? 12.896 16.563 -17.004 1.00 83.56 89 GLU A C 1
ATOM 694 O O . GLU A 1 89 ? 13.576 16.759 -18.019 1.00 83.56 89 GLU A O 1
ATOM 699 N N . PRO A 1 90 ? 11.753 15.857 -17.057 1.00 82.56 90 PRO A N 1
ATOM 700 C CA . PRO A 1 90 ? 11.214 15.302 -18.293 1.00 82.56 90 PRO A CA 1
ATOM 701 C C . PRO A 1 90 ? 10.250 16.272 -18.996 1.00 82.56 90 PRO A C 1
ATOM 703 O O . PRO A 1 90 ? 9.512 17.011 -18.348 1.00 82.56 90 PRO A O 1
ATOM 706 N N . ASP A 1 91 ? 10.179 16.202 -20.328 1.00 83.75 91 ASP A N 1
ATOM 707 C CA . ASP A 1 91 ? 9.071 16.791 -21.092 1.00 83.75 91 ASP A CA 1
ATOM 708 C C . ASP A 1 91 ? 7.906 15.790 -21.101 1.00 83.75 91 ASP A C 1
ATOM 710 O O . ASP A 1 91 ? 7.954 14.767 -21.789 1.00 83.75 91 ASP A O 1
ATOM 714 N N . LEU A 1 92 ? 6.903 16.029 -20.251 1.00 86.19 92 LEU A N 1
ATOM 715 C CA . LEU A 1 92 ? 5.788 15.109 -20.027 1.00 86.19 92 LEU A CA 1
ATOM 716 C C . LEU A 1 92 ? 4.480 15.628 -20.632 1.00 86.19 92 LEU A C 1
ATOM 718 O O . LEU A 1 92 ? 4.188 16.826 -20.573 1.00 86.19 92 LEU A O 1
ATOM 722 N N . PRO A 1 93 ? 3.622 14.729 -21.149 1.00 86.88 93 PRO A N 1
ATOM 723 C CA . PRO A 1 93 ? 2.286 15.116 -21.572 1.00 86.88 93 PRO A CA 1
ATOM 724 C C . PRO A 1 93 ? 1.437 15.560 -20.371 1.00 86.88 93 PRO A C 1
ATOM 726 O O . PRO A 1 93 ? 1.647 15.133 -19.243 1.00 86.88 93 PRO A O 1
ATOM 729 N N . SER A 1 94 ? 0.407 16.376 -20.613 1.00 85.00 94 SER A N 1
ATOM 730 C CA . SER A 1 94 ? -0.384 17.029 -19.549 1.00 85.00 94 SER A CA 1
ATOM 731 C C . SER A 1 94 ? -1.115 16.100 -18.563 1.00 85.00 94 SER A C 1
ATOM 733 O O . SER A 1 94 ? -1.591 16.563 -17.530 1.00 85.00 94 SER A O 1
ATOM 735 N N . HIS A 1 95 ? -1.277 14.818 -18.898 1.00 86.62 95 HIS A N 1
ATOM 736 C CA . HIS A 1 95 ? -1.884 13.791 -18.038 1.00 86.62 95 HIS A CA 1
ATOM 737 C C . HIS A 1 95 ? -0.847 12.909 -17.326 1.00 86.62 95 HIS A C 1
ATOM 739 O O . HIS A 1 95 ? -1.227 11.962 -16.630 1.00 86.62 95 HIS A O 1
ATOM 745 N N . ALA A 1 96 ? 0.440 13.188 -17.533 1.00 91.88 96 ALA A N 1
ATOM 746 C CA . ALA A 1 96 ? 1.546 12.545 -16.856 1.00 91.88 96 ALA A CA 1
ATOM 747 C C . ALA A 1 96 ? 2.100 13.457 -15.755 1.00 91.88 96 ALA A C 1
ATOM 749 O O . ALA A 1 96 ? 2.177 14.673 -15.903 1.00 91.88 96 ALA A O 1
ATOM 750 N N . HIS A 1 97 ? 2.481 12.837 -14.648 1.00 93.94 97 HIS A N 1
ATOM 751 C CA . HIS A 1 97 ? 2.995 13.491 -13.457 1.00 93.94 97 HIS A CA 1
ATOM 752 C C . HIS A 1 97 ? 4.395 12.962 -13.175 1.00 93.94 97 HIS A C 1
ATOM 754 O O . HIS A 1 97 ? 4.591 11.743 -13.123 1.00 93.94 97 HIS A O 1
ATOM 760 N N . ARG A 1 98 ? 5.357 13.861 -12.964 1.00 94.81 98 ARG A N 1
ATOM 761 C CA . ARG A 1 98 ? 6.702 13.482 -12.526 1.00 94.81 98 ARG A CA 1
ATOM 762 C C . ARG A 1 98 ? 6.628 12.888 -11.119 1.00 94.81 98 ARG A C 1
ATOM 764 O O . ARG A 1 98 ? 5.949 13.422 -10.242 1.00 94.81 98 ARG A O 1
ATOM 771 N N . VAL A 1 99 ? 7.319 11.779 -10.904 1.00 96.38 99 VAL A N 1
ATOM 772 C CA . VAL A 1 99 ? 7.640 11.261 -9.573 1.00 96.38 99 VAL A CA 1
ATOM 773 C C . VAL A 1 99 ? 9.041 11.744 -9.235 1.00 96.38 99 VAL A C 1
ATOM 775 O O . VAL A 1 99 ? 9.948 11.585 -10.046 1.00 96.38 99 VAL A O 1
ATOM 778 N N . ILE A 1 100 ? 9.192 12.363 -8.066 1.00 95.38 100 ILE A N 1
ATOM 779 C CA . ILE A 1 100 ? 10.471 12.885 -7.572 1.00 95.38 100 ILE A CA 1
ATOM 780 C C . ILE A 1 100 ? 10.938 11.967 -6.442 1.00 95.38 100 ILE A C 1
ATOM 782 O O . ILE A 1 100 ? 10.403 12.073 -5.332 1.00 95.38 100 ILE A O 1
ATOM 786 N N . PRO A 1 101 ? 11.849 11.021 -6.711 1.00 94.81 101 PRO A N 1
ATOM 787 C CA . PRO A 1 101 ? 12.136 9.938 -5.782 1.00 94.81 101 PRO A CA 1
ATOM 788 C C . PRO A 1 101 ? 13.283 10.314 -4.820 1.00 94.81 101 PRO A C 1
ATOM 790 O O . PRO A 1 101 ? 14.202 11.062 -5.167 1.00 94.81 101 PRO A O 1
ATOM 793 N N . THR A 1 102 ? 13.195 9.879 -3.560 1.00 94.31 102 THR A N 1
ATOM 794 C CA . THR A 1 102 ? 14.068 10.345 -2.462 1.00 94.31 102 THR A CA 1
ATOM 795 C C . THR A 1 102 ? 15.550 10.003 -2.628 1.00 94.31 102 THR A C 1
ATOM 797 O O . THR A 1 102 ? 16.404 10.709 -2.095 1.00 94.31 102 THR A O 1
ATOM 800 N N . GLU A 1 103 ? 15.867 8.928 -3.336 1.00 92.19 103 GLU A N 1
ATOM 801 C CA . GLU A 1 103 ? 17.200 8.338 -3.497 1.00 92.19 103 GLU A CA 1
ATOM 802 C C . GLU A 1 103 ? 18.068 9.033 -4.542 1.00 92.19 103 GLU A C 1
ATOM 804 O O . GLU A 1 103 ? 19.265 8.756 -4.627 1.00 92.19 103 GLU A O 1
ATOM 809 N N . CYS A 1 104 ? 17.474 9.935 -5.323 1.00 90.94 104 CYS A N 1
ATOM 810 C CA . CYS A 1 104 ? 18.165 10.706 -6.348 1.00 90.94 104 CYS A CA 1
ATOM 811 C C . CYS A 1 104 ? 18.829 11.991 -5.816 1.00 90.94 104 CYS A C 1
ATOM 813 O O . CYS A 1 104 ? 19.466 12.701 -6.593 1.00 90.94 104 CYS A O 1
ATOM 815 N N . TYR A 1 105 ? 18.709 12.280 -4.516 1.00 91.69 105 TYR A N 1
ATOM 816 C CA . TYR A 1 105 ? 19.183 13.519 -3.893 1.00 91.69 105 TYR A CA 1
ATOM 817 C C . TYR A 1 105 ? 20.111 13.215 -2.716 1.00 91.69 105 TYR A C 1
ATOM 819 O O . TYR A 1 105 ? 19.800 12.361 -1.891 1.00 91.69 105 TYR A O 1
ATOM 827 N N . ASP A 1 106 ? 21.226 13.942 -2.605 1.00 90.81 106 ASP A N 1
ATOM 828 C CA . ASP A 1 106 ? 22.133 13.874 -1.447 1.00 90.81 106 ASP A CA 1
ATOM 829 C C . ASP A 1 106 ? 21.757 14.900 -0.353 1.00 90.81 106 ASP A C 1
ATOM 831 O O . ASP A 1 106 ? 22.120 14.730 0.814 1.00 90.81 106 ASP A O 1
ATOM 835 N N . ASP A 1 107 ? 21.013 15.954 -0.715 1.00 92.12 107 ASP A N 1
ATOM 836 C CA . ASP A 1 107 ? 20.547 17.024 0.175 1.00 92.12 107 ASP A CA 1
ATOM 837 C C . ASP A 1 107 ? 19.017 17.160 0.109 1.00 92.12 107 ASP A C 1
ATOM 839 O O . ASP A 1 107 ? 18.421 17.223 -0.967 1.00 92.12 107 ASP A O 1
ATOM 843 N N . LYS A 1 108 ? 18.365 17.239 1.276 1.00 94.56 108 LYS A N 1
ATOM 844 C CA . LYS A 1 108 ? 16.902 17.396 1.370 1.00 94.56 108 LYS A CA 1
ATOM 845 C C . LYS A 1 108 ? 16.410 18.691 0.728 1.00 94.56 108 LYS A C 1
ATOM 847 O O . LYS A 1 108 ? 15.281 18.739 0.261 1.00 94.56 108 LYS A O 1
ATOM 852 N N . SER A 1 109 ? 17.220 19.743 0.740 1.00 93.81 109 SER A N 1
ATOM 853 C CA . SER A 1 109 ? 16.851 21.055 0.205 1.00 93.81 109 SER A CA 1
ATOM 854 C C . SER A 1 109 ? 16.664 20.989 -1.308 1.00 93.81 109 SER A C 1
ATOM 856 O O . SER A 1 109 ? 15.680 21.520 -1.802 1.00 93.81 109 SER A O 1
ATOM 858 N N . GLU A 1 110 ? 17.537 20.264 -2.016 1.00 93.94 110 GLU A N 1
ATOM 859 C CA . GLU A 1 110 ? 17.421 20.047 -3.467 1.00 93.94 110 GLU A CA 1
ATOM 860 C C . GLU A 1 110 ? 16.147 19.260 -3.810 1.00 93.94 110 GLU A C 1
ATOM 862 O O . GLU A 1 110 ? 15.422 19.619 -4.731 1.00 93.94 110 GLU A O 1
ATOM 867 N N . TYR A 1 111 ? 15.813 18.242 -3.008 1.00 94.81 111 TYR A N 1
ATOM 868 C CA . TYR A 1 111 ? 14.554 17.504 -3.153 1.00 94.81 111 TYR A CA 1
ATOM 869 C C . TYR A 1 111 ? 13.324 18.410 -2.993 1.00 94.81 111 TYR A C 1
ATOM 871 O O . TYR A 1 111 ? 12.356 18.299 -3.743 1.00 94.81 111 TYR A O 1
ATOM 879 N N . ILE A 1 112 ? 13.338 19.292 -1.986 1.00 94.25 112 ILE A N 1
ATOM 880 C CA . ILE A 1 112 ? 12.227 20.213 -1.714 1.00 94.25 112 ILE A CA 1
ATOM 881 C C . ILE A 1 112 ? 12.102 21.242 -2.836 1.00 94.25 112 ILE A C 1
ATOM 883 O O . ILE A 1 112 ? 10.983 21.503 -3.264 1.00 94.25 112 ILE A O 1
ATOM 887 N N . GLU A 1 113 ? 13.219 21.800 -3.309 1.00 94.62 113 GLU A N 1
ATOM 888 C CA . GLU A 1 113 ? 13.242 22.757 -4.420 1.00 94.62 113 GLU A CA 1
ATOM 889 C C . GLU A 1 113 ? 12.596 22.145 -5.671 1.00 94.62 113 GLU A C 1
ATOM 891 O O . GLU A 1 113 ? 11.605 22.686 -6.162 1.00 94.62 113 GLU A O 1
ATOM 896 N N . ASP A 1 114 ? 13.045 20.961 -6.101 1.00 93.50 114 ASP A N 1
ATOM 897 C CA . ASP A 1 114 ? 12.464 20.238 -7.241 1.00 93.50 114 ASP A CA 1
ATOM 898 C C . ASP A 1 114 ? 10.963 19.956 -7.051 1.00 93.50 114 ASP A C 1
ATOM 900 O O . ASP A 1 114 ? 10.160 20.087 -7.981 1.00 93.50 114 ASP A O 1
ATOM 904 N N . LEU A 1 115 ? 10.562 19.564 -5.837 1.00 93.88 115 LEU A N 1
ATOM 905 C CA . LEU A 1 115 ? 9.165 19.282 -5.525 1.00 93.88 115 LEU A CA 1
ATOM 906 C C . LEU A 1 115 ? 8.303 20.550 -5.540 1.00 93.88 115 LEU A C 1
ATOM 908 O O . LEU A 1 115 ? 7.145 20.481 -5.948 1.00 93.88 115 LEU A O 1
ATOM 912 N N . GLU A 1 116 ? 8.818 21.690 -5.082 1.00 94.06 116 GLU A N 1
ATOM 913 C CA . GLU A 1 116 ? 8.108 22.973 -5.075 1.00 94.06 116 GLU A CA 1
ATOM 914 C C . GLU A 1 116 ? 8.008 23.606 -6.469 1.00 94.06 116 GLU A C 1
ATOM 916 O O . GLU A 1 116 ? 7.000 24.256 -6.755 1.00 94.06 116 GLU A O 1
ATOM 921 N N . GLU A 1 117 ? 9.005 23.401 -7.334 1.00 93.88 117 GLU A N 1
ATOM 922 C CA . GLU A 1 117 ? 9.010 23.909 -8.711 1.00 93.88 117 GLU A CA 1
ATOM 923 C C . GLU A 1 117 ? 7.953 23.230 -9.599 1.00 93.88 117 GLU A C 1
ATOM 925 O O . GLU A 1 117 ? 7.308 23.905 -10.408 1.00 93.88 117 GLU A O 1
ATOM 930 N N . ASP A 1 118 ? 7.703 21.930 -9.406 1.00 92.06 118 ASP A N 1
ATOM 931 C CA . ASP A 1 118 ? 6.635 21.192 -10.091 1.00 92.06 118 ASP A CA 1
ATOM 932 C C . ASP A 1 118 ? 5.416 20.971 -9.173 1.00 92.06 118 ASP A C 1
ATOM 934 O O . ASP A 1 118 ? 5.325 20.009 -8.401 1.00 92.06 118 ASP A O 1
ATOM 938 N N . GLU A 1 119 ? 4.417 21.855 -9.291 1.00 90.25 119 GLU A N 1
ATOM 939 C CA . GLU A 1 119 ? 3.151 21.772 -8.542 1.00 90.25 119 GLU A CA 1
ATOM 940 C C . GLU A 1 119 ? 2.351 20.484 -8.820 1.00 90.25 119 GLU A C 1
ATOM 942 O O . GLU A 1 119 ? 1.489 20.107 -8.018 1.00 90.25 119 GLU A O 1
ATOM 947 N N . SER A 1 120 ? 2.615 19.819 -9.949 1.00 90.50 120 SER A N 1
ATOM 948 C CA . SER A 1 120 ? 1.929 18.602 -10.384 1.00 90.50 120 SER A CA 1
ATOM 949 C C . SER A 1 120 ? 2.660 17.313 -10.003 1.00 90.50 120 SER A C 1
ATOM 951 O O . SER A 1 120 ? 2.068 16.235 -10.126 1.00 90.50 120 SER A O 1
ATOM 953 N N . ALA A 1 121 ? 3.908 17.418 -9.534 1.00 94.50 121 ALA A N 1
ATOM 954 C CA . ALA A 1 121 ? 4.734 16.276 -9.176 1.00 94.50 121 ALA A CA 1
ATOM 955 C C . ALA A 1 121 ? 4.205 15.521 -7.954 1.00 94.50 121 ALA A C 1
ATOM 957 O O . ALA A 1 121 ? 3.581 16.081 -7.043 1.00 94.50 121 ALA A O 1
ATOM 958 N N . VAL A 1 122 ? 4.533 14.237 -7.902 1.00 97.06 122 VAL A N 1
ATOM 959 C CA . VAL A 1 122 ? 4.285 13.360 -6.761 1.00 97.06 122 VAL A CA 1
ATOM 960 C C . VAL A 1 122 ? 5.604 13.113 -6.042 1.00 97.06 122 VAL A C 1
ATOM 962 O O . VAL A 1 122 ? 6.595 12.729 -6.662 1.00 97.06 122 VAL A O 1
ATOM 965 N N . ALA A 1 123 ? 5.612 13.288 -4.723 1.00 97.69 123 ALA A N 1
ATOM 966 C CA . ALA A 1 123 ? 6.772 12.960 -3.907 1.00 97.69 123 ALA A CA 1
ATOM 967 C C . ALA A 1 123 ? 6.961 11.431 -3.868 1.00 97.69 123 ALA A C 1
ATOM 969 O O . ALA A 1 123 ? 6.094 10.716 -3.362 1.00 97.69 123 ALA A O 1
ATOM 970 N N . GLY A 1 124 ? 8.051 10.912 -4.426 1.00 97.44 124 GLY A N 1
ATOM 971 C CA . GLY A 1 124 ? 8.414 9.495 -4.367 1.00 97.44 124 GLY A CA 1
ATOM 972 C C . GLY A 1 124 ? 9.180 9.191 -3.084 1.00 97.44 124 GLY A C 1
ATOM 973 O O . GLY A 1 124 ? 10.224 9.785 -2.849 1.00 97.44 124 GLY A O 1
ATOM 974 N N . LEU A 1 125 ? 8.640 8.305 -2.250 1.00 97.38 125 LEU A N 1
ATOM 975 C CA . LEU A 1 125 ? 9.242 7.797 -1.022 1.00 97.38 125 LEU A CA 1
ATOM 976 C C . LEU A 1 125 ? 9.709 6.358 -1.260 1.00 97.38 125 LEU A C 1
ATOM 978 O O . LEU A 1 125 ? 8.915 5.411 -1.164 1.00 97.38 125 LEU A O 1
ATOM 982 N N . ASP A 1 126 ? 11.001 6.224 -1.535 1.00 96.06 126 ASP A N 1
ATOM 983 C CA . ASP A 1 126 ? 11.630 4.965 -1.907 1.00 96.06 126 ASP A CA 1
ATOM 984 C C . ASP A 1 126 ? 12.221 4.265 -0.688 1.00 96.06 126 ASP A C 1
ATOM 986 O O . ASP A 1 126 ? 13.012 4.826 0.074 1.00 96.06 126 ASP A O 1
ATOM 990 N N . LEU A 1 127 ? 11.827 3.009 -0.500 1.00 95.44 127 LEU A N 1
ATOM 991 C CA . LEU A 1 127 ? 12.186 2.189 0.647 1.00 95.44 127 LEU A CA 1
ATOM 992 C C . LEU A 1 127 ? 12.967 0.944 0.221 1.00 95.44 127 LEU A C 1
ATOM 994 O O . LEU A 1 127 ? 12.803 0.406 -0.879 1.00 95.44 127 LEU A O 1
ATOM 998 N N . ASN A 1 128 ? 13.779 0.446 1.146 1.00 92.50 128 ASN A N 1
ATOM 999 C CA . ASN A 1 128 ? 14.312 -0.908 1.128 1.00 92.50 128 ASN A CA 1
ATOM 1000 C C . ASN A 1 128 ? 14.051 -1.534 2.502 1.00 92.50 128 ASN A C 1
ATOM 1002 O O . ASN A 1 128 ? 14.824 -1.338 3.442 1.00 92.50 128 ASN A O 1
ATOM 1006 N N . GLY A 1 129 ? 12.917 -2.224 2.636 1.00 88.25 129 GLY A N 1
ATOM 1007 C CA . GLY A 1 129 ? 12.390 -2.607 3.943 1.00 88.25 129 GLY A CA 1
ATOM 1008 C C . GLY A 1 129 ? 11.934 -1.383 4.744 1.00 88.25 129 GLY A C 1
ATOM 1009 O O . GLY A 1 129 ? 11.029 -0.659 4.330 1.00 88.25 129 GLY A O 1
ATOM 1010 N N . SER A 1 130 ? 12.540 -1.156 5.911 1.00 81.69 130 SER A N 1
ATOM 1011 C CA . SER A 1 130 ? 12.213 -0.034 6.806 1.00 81.69 130 SER A CA 1
ATOM 1012 C C . SER A 1 130 ? 13.048 1.229 6.562 1.00 81.69 130 SER A C 1
ATOM 1014 O O . SER A 1 130 ? 12.711 2.287 7.097 1.00 81.69 130 SER A O 1
ATOM 1016 N N . GLU A 1 131 ? 14.118 1.140 5.770 1.00 92.50 131 GLU A N 1
ATOM 1017 C CA . GLU A 1 131 ? 15.011 2.263 5.479 1.00 92.50 131 GLU A CA 1
ATOM 1018 C C . GLU A 1 131 ? 14.528 3.051 4.259 1.00 92.50 131 GLU A C 1
ATOM 1020 O O . GLU A 1 131 ? 14.160 2.461 3.241 1.00 92.50 131 GLU A O 1
ATOM 1025 N N . ILE A 1 132 ? 14.571 4.384 4.353 1.00 95.44 132 ILE A N 1
ATOM 1026 C CA . ILE A 1 132 ? 14.402 5.271 3.197 1.00 95.44 132 ILE A CA 1
ATOM 1027 C C . ILE A 1 132 ? 15.718 5.326 2.433 1.00 95.44 132 ILE A C 1
ATOM 1029 O O . ILE A 1 132 ? 16.785 5.504 3.020 1.00 95.44 132 ILE A O 1
ATOM 1033 N N . LEU A 1 133 ? 15.639 5.196 1.114 1.00 93.81 133 LEU A N 1
ATOM 1034 C CA . LEU A 1 133 ? 16.762 5.437 0.229 1.00 93.81 133 LEU A CA 1
ATOM 1035 C C . LEU A 1 133 ? 16.921 6.951 0.034 1.00 93.81 133 LEU A C 1
ATOM 1037 O O . LEU A 1 133 ? 16.017 7.616 -0.466 1.00 93.81 133 LEU A O 1
ATOM 1041 N N . GLY A 1 134 ? 18.061 7.493 0.464 1.00 92.31 134 GLY A N 1
ATOM 1042 C CA . GLY A 1 134 ? 18.353 8.929 0.449 1.00 92.31 134 GLY A CA 1
ATOM 1043 C C . GLY A 1 134 ? 18.670 9.482 1.848 1.00 92.31 134 GLY A C 1
ATOM 1044 O O . GLY A 1 134 ? 18.818 8.717 2.803 1.00 92.31 134 GLY A O 1
ATOM 1045 N N . PRO A 1 135 ? 18.794 10.810 1.998 1.00 94.25 135 PRO A N 1
ATOM 1046 C CA . PRO A 1 135 ? 19.290 11.465 3.206 1.00 94.25 135 PRO A CA 1
ATOM 1047 C C . PRO A 1 135 ? 18.190 11.663 4.264 1.00 94.25 135 PRO A C 1
ATOM 1049 O O . PRO A 1 135 ? 18.078 12.746 4.831 1.00 94.25 135 PRO A O 1
ATOM 1052 N N . TRP A 1 136 ? 17.359 10.651 4.531 1.00 94.56 136 TRP A N 1
ATOM 1053 C CA . TRP A 1 136 ? 16.156 10.779 5.367 1.00 94.56 136 TRP A CA 1
ATOM 1054 C C . TRP A 1 136 ? 16.209 9.895 6.616 1.00 94.56 136 TRP A C 1
ATOM 1056 O O . TRP A 1 136 ? 16.431 8.688 6.531 1.00 94.56 136 TRP A O 1
ATOM 1066 N N . ASP A 1 137 ? 15.904 10.475 7.777 1.00 92.56 137 ASP A N 1
ATOM 1067 C CA . ASP A 1 137 ? 15.875 9.790 9.075 1.00 92.56 137 ASP A CA 1
ATOM 1068 C C . ASP A 1 137 ? 14.483 9.175 9.337 1.00 92.56 137 ASP A C 1
ATOM 1070 O O . ASP A 1 137 ? 13.820 9.420 10.350 1.00 92.56 137 ASP A O 1
ATOM 1074 N N . GLY A 1 138 ? 14.017 8.367 8.383 1.00 90.50 138 GLY A N 1
ATOM 1075 C CA . GLY A 1 138 ? 12.726 7.682 8.432 1.00 90.50 138 GLY A CA 1
ATOM 1076 C C . GLY A 1 138 ? 11.521 8.538 8.014 1.00 90.50 138 GLY A C 1
ATOM 1077 O O . GLY A 1 138 ? 11.612 9.724 7.703 1.00 90.50 138 GLY A O 1
ATOM 1078 N N . VAL A 1 139 ? 10.343 7.904 7.985 1.00 90.81 139 VAL A N 1
ATOM 1079 C CA . VAL A 1 139 ? 9.119 8.482 7.386 1.00 90.81 139 VAL A CA 1
ATOM 1080 C C . VAL A 1 139 ? 8.636 9.739 8.118 1.00 90.81 139 VAL A C 1
ATOM 1082 O O . VAL A 1 139 ? 8.042 10.617 7.501 1.00 90.81 139 VAL A O 1
ATOM 1085 N N . GLY A 1 140 ? 8.885 9.839 9.428 1.00 86.25 140 GLY A N 1
ATOM 1086 C CA . GLY A 1 140 ? 8.530 11.024 10.213 1.00 86.25 140 GLY A CA 1
ATOM 1087 C C . GLY A 1 140 ? 9.300 12.267 9.770 1.00 86.25 140 GLY A C 1
ATOM 1088 O O . GLY A 1 140 ? 8.685 13.290 9.506 1.00 86.25 140 GLY A O 1
ATOM 1089 N N . ASP A 1 141 ? 10.619 12.144 9.617 1.00 92.62 141 ASP A N 1
ATOM 1090 C CA . ASP A 1 141 ? 11.496 13.218 9.138 1.00 92.62 141 ASP A CA 1
ATOM 1091 C C . ASP A 1 141 ? 11.146 13.650 7.703 1.00 92.62 141 ASP A C 1
ATOM 1093 O O . ASP A 1 141 ? 11.033 14.844 7.416 1.00 92.62 141 ASP A O 1
ATOM 1097 N N . PHE A 1 142 ? 10.867 12.682 6.824 1.00 95.31 142 PHE A N 1
ATOM 1098 C CA . PHE A 1 142 ? 10.346 12.962 5.485 1.00 95.31 142 PHE A CA 1
ATOM 1099 C C . PHE A 1 142 ? 9.046 13.778 5.535 1.00 95.31 142 PHE A C 1
ATOM 1101 O O . PHE A 1 142 ? 8.954 14.843 4.926 1.00 95.31 142 PHE A O 1
ATOM 1108 N N . LEU A 1 143 ? 8.049 13.327 6.304 1.00 90.56 143 LEU A N 1
ATOM 1109 C CA . LEU A 1 143 ? 6.758 14.010 6.401 1.00 90.56 143 LEU A CA 1
ATOM 1110 C C . LEU A 1 143 ? 6.871 15.396 7.037 1.00 90.56 143 LEU A C 1
ATOM 1112 O O . LEU A 1 143 ? 6.290 16.335 6.503 1.00 90.56 143 LEU A O 1
ATOM 1116 N N . ASP A 1 144 ? 7.627 15.547 8.123 1.00 86.12 144 ASP A N 1
ATOM 1117 C CA . ASP A 1 144 ? 7.846 16.846 8.773 1.00 86.12 144 ASP A CA 1
ATOM 1118 C C . ASP A 1 144 ? 8.435 17.876 7.795 1.00 86.12 144 ASP A C 1
ATOM 1120 O O . ASP A 1 144 ? 8.165 19.072 7.913 1.00 86.12 144 ASP A O 1
ATOM 1124 N N . THR A 1 145 ? 9.188 17.400 6.803 1.00 92.25 145 THR A N 1
ATOM 1125 C CA . THR A 1 145 ? 9.802 18.224 5.764 1.00 92.25 145 THR A CA 1
ATOM 1126 C C . THR A 1 145 ? 8.824 18.577 4.639 1.00 92.25 145 THR A C 1
ATOM 1128 O O . THR A 1 145 ? 8.740 19.738 4.245 1.00 92.25 145 THR A O 1
ATOM 1131 N N . VAL A 1 146 ? 8.067 17.603 4.116 1.00 93.25 146 VAL A N 1
ATOM 1132 C CA . VAL A 1 146 ? 7.317 17.776 2.853 1.00 93.25 146 VAL A CA 1
ATOM 1133 C C . VAL A 1 146 ? 5.810 17.963 3.030 1.00 93.25 146 VAL A C 1
ATOM 1135 O O . VAL A 1 146 ? 5.117 18.275 2.060 1.00 93.25 146 VAL A O 1
ATOM 1138 N N . VAL A 1 147 ? 5.264 17.775 4.241 1.00 86.75 147 VAL A N 1
ATOM 1139 C CA . VAL A 1 147 ? 3.807 17.716 4.475 1.00 86.75 147 VAL A CA 1
ATOM 1140 C C . VAL A 1 147 ? 3.066 18.941 3.948 1.00 86.75 147 VAL A C 1
ATOM 1142 O O . VAL A 1 147 ? 2.022 18.777 3.322 1.00 86.75 147 VAL A O 1
ATOM 1145 N N . GLU A 1 148 ? 3.612 20.147 4.127 1.00 86.25 148 GLU A N 1
ATOM 1146 C CA . GLU A 1 148 ? 3.002 21.406 3.668 1.00 86.25 148 GLU A CA 1
ATOM 1147 C C . GLU A 1 148 ? 2.874 21.490 2.137 1.00 86.25 148 GLU A C 1
ATOM 1149 O O . GLU A 1 148 ? 1.976 22.165 1.624 1.00 86.25 148 GLU A O 1
ATOM 1154 N N . VAL A 1 149 ? 3.725 20.763 1.411 1.00 90.25 149 VAL A N 1
ATOM 1155 C CA . VAL A 1 149 ? 3.697 20.664 -0.050 1.00 90.25 149 VAL A CA 1
ATOM 1156 C C . VAL A 1 149 ? 2.726 19.564 -0.484 1.00 90.25 149 VAL A C 1
ATOM 1158 O O . VAL A 1 149 ? 1.810 19.803 -1.277 1.00 90.25 149 VAL A O 1
ATOM 1161 N N . VAL A 1 150 ? 2.870 18.358 0.073 1.00 89.81 150 VAL A N 1
ATOM 1162 C CA . VAL A 1 150 ? 2.165 17.166 -0.425 1.00 89.81 150 VAL A CA 1
ATOM 1163 C C . VAL A 1 150 ? 0.712 17.060 0.041 1.00 89.81 150 VAL A C 1
ATOM 1165 O O . VAL A 1 150 ? -0.069 16.350 -0.589 1.00 89.81 150 VAL A O 1
ATOM 1168 N N . TYR A 1 151 ? 0.289 17.744 1.112 1.00 81.75 151 TYR A N 1
ATOM 1169 C CA . TYR A 1 151 ? -1.093 17.621 1.613 1.00 81.75 151 TYR A CA 1
ATOM 1170 C C . TYR A 1 151 ? -2.154 18.192 0.656 1.00 81.75 151 TYR A C 1
ATOM 1172 O O . TYR A 1 151 ? -3.335 17.860 0.769 1.00 81.75 151 TYR A O 1
ATOM 1180 N N . ARG A 1 152 ? -1.753 19.083 -0.261 1.00 82.25 152 ARG A N 1
ATOM 1181 C CA . ARG A 1 152 ? -2.644 19.709 -1.255 1.00 82.25 152 ARG A CA 1
ATOM 1182 C C . ARG A 1 152 ? -2.728 18.928 -2.567 1.00 82.25 152 ARG A C 1
ATOM 1184 O O . ARG A 1 152 ? -3.524 19.305 -3.424 1.00 82.25 152 ARG A O 1
ATOM 1191 N N . ARG A 1 153 ? -1.910 17.886 -2.729 1.00 88.69 153 ARG A N 1
ATOM 1192 C CA . ARG A 1 153 ? -1.751 17.114 -3.968 1.00 88.69 153 ARG A CA 1
ATOM 1193 C C . ARG A 1 153 ? -2.540 15.801 -3.905 1.00 88.69 153 ARG A C 1
ATOM 1195 O O . ARG A 1 153 ? -2.780 15.265 -2.822 1.00 88.69 153 ARG A O 1
ATOM 1202 N N . ASP A 1 154 ? -2.962 15.292 -5.062 1.00 86.81 154 ASP A N 1
ATOM 1203 C CA . ASP A 1 154 ? -3.707 14.030 -5.175 1.00 86.81 154 ASP A CA 1
ATOM 1204 C C . ASP A 1 154 ? -3.266 13.211 -6.410 1.00 86.81 154 ASP A C 1
ATOM 1206 O O . ASP A 1 154 ? -3.651 13.559 -7.527 1.00 86.81 154 ASP A O 1
ATOM 1210 N N . PRO A 1 155 ? -2.500 12.116 -6.231 1.00 94.12 155 PRO A N 1
ATOM 1211 C CA . PRO A 1 155 ? -1.850 11.713 -4.982 1.00 94.12 155 PRO A CA 1
ATOM 1212 C C . PRO A 1 155 ? -0.746 12.707 -4.597 1.00 94.12 155 PRO A C 1
ATOM 1214 O O . PRO A 1 155 ? -0.164 13.359 -5.457 1.00 94.12 155 PRO A O 1
ATOM 1217 N N . GLY A 1 156 ? -0.446 12.827 -3.305 1.00 94.62 156 GLY A N 1
ATOM 1218 C CA . GLY A 1 156 ? 0.672 13.660 -2.860 1.00 94.62 156 GLY A CA 1
ATOM 1219 C C . GLY A 1 156 ? 1.976 12.895 -2.716 1.00 94.62 156 GLY A C 1
ATOM 1220 O O . GLY A 1 156 ? 3.038 13.475 -2.925 1.00 94.62 156 GLY A O 1
ATOM 1221 N N . VAL A 1 157 ? 1.901 11.601 -2.396 1.00 98.12 157 VAL A N 1
ATOM 1222 C CA . VAL A 1 157 ? 3.084 10.761 -2.181 1.00 98.12 157 VAL A CA 1
ATOM 1223 C C . VAL A 1 157 ? 2.906 9.394 -2.842 1.00 98.12 157 VAL A C 1
ATOM 1225 O O . VAL A 1 157 ? 1.837 8.785 -2.767 1.00 98.12 157 VAL A O 1
ATOM 1228 N N . LEU A 1 158 ? 3.962 8.882 -3.460 1.00 98.31 158 LEU A N 1
ATOM 1229 C CA . LEU A 1 158 ? 4.087 7.503 -3.918 1.00 98.31 158 LEU A CA 1
ATOM 1230 C C . LEU A 1 158 ? 5.044 6.788 -2.968 1.00 98.31 158 LEU A C 1
ATOM 1232 O O . LEU A 1 158 ? 6.182 7.200 -2.834 1.00 98.31 158 LEU A O 1
ATOM 1236 N N . VAL A 1 159 ? 4.589 5.735 -2.294 1.00 98.12 159 VAL A N 1
ATOM 1237 C CA . VAL A 1 159 ? 5.406 4.954 -1.356 1.00 98.12 159 VAL A CA 1
ATOM 1238 C C . VAL A 1 159 ? 5.726 3.604 -1.980 1.00 98.12 159 VAL A C 1
ATOM 1240 O O . VAL A 1 159 ? 4.814 2.806 -2.219 1.00 98.12 159 VAL A O 1
ATOM 1243 N N . ILE A 1 160 ? 6.998 3.314 -2.228 1.00 96.81 160 ILE A N 1
ATOM 1244 C CA . ILE A 1 160 ? 7.407 2.062 -2.867 1.00 96.81 160 ILE A CA 1
ATOM 1245 C C . ILE A 1 160 ? 8.554 1.402 -2.112 1.00 96.81 160 ILE A C 1
ATOM 1247 O O . ILE A 1 160 ? 9.552 2.033 -1.799 1.00 96.81 160 ILE A O 1
ATOM 1251 N N . ASP A 1 161 ? 8.419 0.106 -1.825 1.00 95.06 161 ASP A N 1
ATOM 1252 C CA . ASP A 1 161 ? 9.556 -0.705 -1.386 1.00 95.06 161 ASP A CA 1
ATOM 1253 C C . ASP A 1 161 ? 10.218 -1.351 -2.607 1.00 95.06 161 ASP A C 1
ATOM 1255 O O . ASP A 1 161 ? 9.742 -2.354 -3.159 1.00 95.06 161 ASP A O 1
ATOM 1259 N N . VAL A 1 162 ? 11.317 -0.740 -3.046 1.00 90.75 162 VAL A N 1
ATOM 1260 C CA . VAL A 1 162 ? 12.123 -1.169 -4.194 1.00 90.75 162 VAL A CA 1
ATOM 1261 C C . VAL A 1 162 ? 12.856 -2.483 -3.890 1.00 90.75 162 VAL A C 1
ATOM 1263 O O . VAL A 1 162 ? 13.139 -3.275 -4.804 1.00 90.75 162 VAL A O 1
ATOM 1266 N N . GLY A 1 163 ? 13.146 -2.748 -2.612 1.00 86.75 163 GLY A N 1
ATOM 1267 C CA . GLY A 1 163 ? 13.717 -4.002 -2.122 1.00 86.75 163 GLY A CA 1
ATOM 1268 C C . GLY A 1 163 ? 12.746 -5.172 -2.266 1.00 86.75 163 GLY A C 1
ATOM 1269 O O . GLY A 1 163 ? 13.123 -6.231 -2.769 1.00 86.75 163 GLY A O 1
ATOM 1270 N N . ALA A 1 164 ? 11.469 -4.949 -1.952 1.00 87.38 164 ALA A N 1
ATOM 1271 C CA . ALA A 1 164 ? 10.419 -5.966 -2.020 1.00 87.38 164 ALA A CA 1
ATOM 1272 C C . ALA A 1 164 ? 9.939 -6.292 -3.450 1.00 87.38 164 ALA A C 1
ATOM 1274 O O . ALA A 1 164 ? 9.108 -7.185 -3.653 1.00 87.38 164 ALA A O 1
ATOM 1275 N N . VAL A 1 165 ? 10.402 -5.589 -4.491 1.00 87.06 165 VAL A N 1
ATOM 1276 C CA . VAL A 1 165 ? 9.961 -5.837 -5.877 1.00 87.06 165 VAL A CA 1
ATOM 1277 C C . VAL A 1 165 ? 10.249 -7.285 -6.297 1.00 87.06 165 VAL A C 1
ATOM 1279 O O . VAL A 1 165 ? 11.390 -7.706 -6.478 1.00 87.06 165 VAL A O 1
ATOM 1282 N N . GLY A 1 166 ? 9.170 -8.049 -6.498 1.00 85.19 166 GLY A N 1
ATOM 1283 C CA . GLY A 1 166 ? 9.221 -9.463 -6.875 1.00 85.19 166 GLY A CA 1
ATOM 1284 C C . GLY A 1 166 ? 9.271 -10.454 -5.706 1.00 85.19 166 GLY A C 1
ATOM 1285 O O . GLY A 1 166 ? 9.174 -11.651 -5.974 1.00 85.19 166 GLY A O 1
ATOM 1286 N N . SER A 1 167 ? 9.354 -9.998 -4.446 1.00 85.31 167 SER A N 1
ATOM 1287 C CA . SER A 1 167 ? 9.377 -10.879 -3.262 1.00 85.31 167 SER A CA 1
ATOM 1288 C C . SER A 1 167 ? 8.020 -11.523 -2.966 1.00 85.31 167 SER A C 1
ATOM 1290 O O . SER A 1 167 ? 7.958 -12.648 -2.478 1.00 85.31 167 SER A O 1
ATOM 1292 N N . LYS A 1 168 ? 6.928 -10.838 -3.339 1.00 86.06 168 LYS A N 1
ATOM 1293 C CA . LYS A 1 168 ? 5.532 -11.211 -3.039 1.00 86.06 168 LYS A CA 1
ATOM 1294 C C . LYS A 1 168 ? 5.176 -11.149 -1.551 1.00 86.06 168 LYS A C 1
ATOM 1296 O O . LYS A 1 168 ? 4.184 -11.752 -1.157 1.00 86.06 168 LYS A O 1
ATOM 1301 N N . GLU A 1 169 ? 5.931 -10.407 -0.747 1.00 84.25 169 GLU A N 1
ATOM 1302 C CA . GLU A 1 169 ? 5.701 -10.277 0.703 1.00 84.25 169 GLU A CA 1
ATOM 1303 C C . GLU A 1 169 ? 4.692 -9.178 1.062 1.00 84.25 169 GLU A C 1
ATOM 1305 O O . GLU A 1 169 ? 4.087 -9.203 2.129 1.00 84.25 169 GLU A O 1
ATOM 1310 N N . GLY A 1 170 ? 4.426 -8.264 0.129 1.00 85.81 170 GLY A N 1
ATOM 1311 C CA . GLY A 1 170 ? 3.509 -7.144 0.300 1.00 85.81 170 GLY A CA 1
ATOM 1312 C C . GLY A 1 170 ? 4.203 -5.783 0.2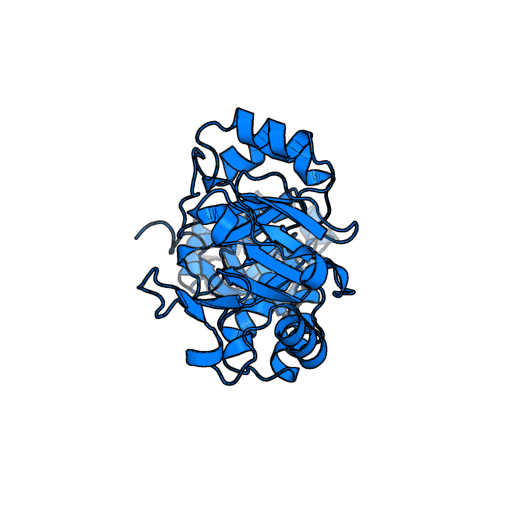15 1.00 85.81 170 GLY A C 1
ATOM 1313 O O . GLY A 1 170 ? 5.424 -5.708 0.291 1.00 85.81 170 GLY A O 1
ATOM 1314 N N . PRO A 1 171 ? 3.423 -4.716 -0.004 1.00 93.25 171 PRO A N 1
ATOM 1315 C CA . PRO A 1 171 ? 3.918 -3.346 -0.014 1.00 93.25 171 PRO A CA 1
ATOM 1316 C C . PRO A 1 171 ? 4.125 -2.786 1.410 1.00 93.25 171 PRO A C 1
ATOM 1318 O O . PRO A 1 171 ? 3.616 -3.361 2.377 1.00 93.25 171 PRO A O 1
ATOM 1321 N N . PRO A 1 172 ? 4.805 -1.634 1.562 1.00 93.75 172 PRO A N 1
ATOM 1322 C CA . PRO A 1 172 ? 5.158 -1.048 2.859 1.00 93.75 172 PRO A CA 1
ATOM 1323 C C . PRO A 1 172 ? 3.956 -0.367 3.546 1.00 93.75 172 PRO A C 1
ATOM 1325 O O . PRO A 1 172 ? 3.813 0.859 3.560 1.00 93.75 172 PRO A O 1
ATOM 1328 N N . TYR A 1 173 ? 3.051 -1.164 4.124 1.00 84.56 173 TYR A N 1
ATOM 1329 C CA . TYR A 1 173 ? 1.791 -0.672 4.702 1.00 84.56 173 TYR A CA 1
ATOM 1330 C C . TYR A 1 173 ? 1.974 0.351 5.832 1.00 84.56 173 TYR A C 1
ATOM 1332 O O . TYR A 1 173 ? 1.144 1.250 5.962 1.00 84.56 173 TYR A O 1
ATOM 1340 N N . GLU A 1 174 ? 3.014 0.226 6.659 1.00 82.62 174 GLU A N 1
ATOM 1341 C CA . GLU A 1 174 ? 3.245 1.140 7.787 1.00 82.62 174 GLU A CA 1
ATOM 1342 C C . GLU A 1 174 ? 3.658 2.538 7.318 1.00 82.62 174 GLU A C 1
ATOM 1344 O O . GLU A 1 174 ? 3.059 3.535 7.739 1.00 82.62 174 GLU A O 1
ATOM 1349 N N . ALA A 1 175 ? 4.614 2.614 6.389 1.00 91.56 175 ALA A N 1
ATOM 1350 C CA . ALA A 1 175 ? 5.017 3.870 5.767 1.00 91.56 175 ALA A CA 1
ATOM 1351 C C . ALA A 1 175 ? 3.825 4.524 5.053 1.00 91.56 175 ALA A C 1
ATOM 1353 O O . ALA A 1 175 ? 3.506 5.686 5.307 1.00 91.56 175 ALA A O 1
ATOM 1354 N N . ALA A 1 176 ? 3.084 3.746 4.259 1.00 92.31 176 ALA A N 1
ATOM 1355 C CA . ALA A 1 176 ? 1.895 4.232 3.565 1.00 92.31 176 ALA A CA 1
ATOM 1356 C C . ALA A 1 176 ? 0.780 4.687 4.519 1.00 92.31 176 ALA A C 1
ATOM 1358 O O . ALA A 1 176 ? 0.101 5.668 4.236 1.00 92.31 176 ALA A O 1
ATOM 1359 N N . THR A 1 177 ? 0.604 4.025 5.667 1.00 83.56 177 THR A N 1
ATOM 1360 C CA . THR A 1 177 ? -0.344 4.469 6.702 1.00 83.56 177 THR A CA 1
ATOM 1361 C C . THR A 1 177 ? 0.090 5.801 7.300 1.00 83.56 177 THR A C 1
ATOM 1363 O O . THR A 1 177 ? -0.751 6.673 7.504 1.00 83.56 177 THR A O 1
ATOM 1366 N N . SER A 1 178 ? 1.384 5.964 7.586 1.00 83.69 178 SER A N 1
ATOM 1367 C CA . SER A 1 178 ? 1.936 7.194 8.163 1.00 83.69 178 SER A CA 1
ATOM 1368 C C . SER A 1 178 ? 1.740 8.375 7.221 1.00 83.69 178 SER A C 1
ATOM 1370 O O . SER A 1 178 ? 1.192 9.394 7.634 1.00 83.69 178 SER A O 1
ATOM 1372 N N . VAL A 1 179 ? 2.075 8.195 5.943 1.00 89.94 179 VAL A N 1
ATOM 1373 C CA . VAL A 1 179 ? 1.805 9.163 4.872 1.00 89.94 179 VAL A CA 1
ATOM 1374 C C . VAL A 1 179 ? 0.305 9.435 4.744 1.00 89.94 179 VAL A C 1
ATOM 1376 O O . VAL A 1 179 ? -0.125 10.588 4.753 1.00 89.94 179 VAL A O 1
ATOM 1379 N N . GLY A 1 180 ? -0.499 8.372 4.723 1.00 85.00 180 GLY A N 1
ATOM 1380 C CA . GLY A 1 180 ? -1.950 8.400 4.576 1.00 85.00 180 GLY A CA 1
ATOM 1381 C C . GLY A 1 180 ? -2.715 9.148 5.673 1.00 85.00 180 GLY A C 1
ATOM 1382 O O . GLY A 1 180 ? -3.899 9.447 5.512 1.00 85.00 180 GLY A O 1
ATOM 1383 N N . MET A 1 181 ? -2.065 9.466 6.798 1.00 78.75 181 MET A N 1
ATOM 1384 C CA . MET A 1 181 ? -2.634 10.343 7.828 1.00 78.75 181 MET A CA 1
ATOM 1385 C C . MET A 1 181 ? -2.635 11.824 7.426 1.00 78.75 181 MET A C 1
ATOM 1387 O O . MET A 1 181 ? -3.416 12.588 7.997 1.00 78.75 181 MET A O 1
ATOM 1391 N N . TYR A 1 182 ? -1.771 12.229 6.490 1.00 80.25 182 TYR A N 1
ATOM 1392 C CA . TYR A 1 182 ? -1.517 13.633 6.149 1.00 80.25 182 TYR A CA 1
ATOM 1393 C C . TYR A 1 182 ? -1.730 13.950 4.666 1.00 80.25 182 TYR A C 1
ATOM 1395 O O . TYR A 1 182 ? -2.133 15.064 4.341 1.00 80.25 182 TYR A O 1
ATOM 1403 N N . SER A 1 183 ? -1.490 12.987 3.775 1.00 86.62 183 SER A N 1
ATOM 1404 C CA . SER A 1 183 ? -1.671 13.136 2.331 1.00 86.62 183 SER A CA 1
ATOM 1405 C C . SER A 1 183 ? -2.221 11.854 1.705 1.00 86.62 183 SER A C 1
ATOM 1407 O O . SER A 1 183 ? -2.225 10.786 2.318 1.00 86.62 183 SER A O 1
ATOM 1409 N N . THR A 1 184 ? -2.717 11.960 0.477 1.00 91.25 184 THR A N 1
ATOM 1410 C CA . THR A 1 184 ? -3.155 10.809 -0.304 1.00 91.25 184 THR A CA 1
ATOM 1411 C C . THR A 1 184 ? -1.943 10.057 -0.859 1.00 91.25 184 THR A C 1
ATOM 1413 O O . THR A 1 184 ? -1.065 10.672 -1.465 1.00 91.25 184 THR A O 1
ATOM 1416 N N . ALA A 1 185 ? -1.916 8.731 -0.706 1.00 96.06 185 ALA A N 1
ATOM 1417 C CA . ALA A 1 185 ? -0.789 7.891 -1.103 1.00 96.06 185 ALA A CA 1
ATOM 1418 C C . ALA A 1 185 ? -1.114 6.924 -2.254 1.00 96.06 185 ALA A C 1
ATOM 1420 O O . ALA A 1 185 ? -2.188 6.310 -2.289 1.00 96.06 185 ALA A O 1
ATOM 1421 N N . LEU A 1 186 ? -0.151 6.722 -3.151 1.00 98.31 186 LEU A N 1
ATOM 1422 C CA . LEU A 1 186 ? -0.021 5.487 -3.929 1.00 98.31 186 LEU A CA 1
ATOM 1423 C C . LEU A 1 186 ? 0.959 4.556 -3.226 1.00 98.31 186 LEU A C 1
ATOM 1425 O O . LEU A 1 186 ? 1.890 5.026 -2.580 1.00 98.31 186 LEU A O 1
ATOM 1429 N N . ILE A 1 187 ? 0.756 3.244 -3.338 1.00 98.00 187 ILE A N 1
ATOM 1430 C CA . ILE A 1 187 ? 1.626 2.261 -2.686 1.00 98.00 187 ILE A CA 1
ATOM 1431 C C . ILE A 1 187 ? 2.066 1.154 -3.653 1.00 98.00 187 ILE A C 1
ATOM 1433 O O . ILE A 1 187 ? 1.246 0.629 -4.407 1.00 98.00 187 ILE A O 1
ATOM 1437 N N . GLY A 1 188 ? 3.343 0.774 -3.624 1.00 97.25 188 GLY A N 1
ATOM 1438 C CA . GLY A 1 188 ? 3.932 -0.266 -4.473 1.00 97.25 188 GLY A CA 1
ATOM 1439 C C . GLY A 1 188 ? 5.020 -1.088 -3.773 1.00 97.25 188 GLY A C 1
ATOM 1440 O O . GLY A 1 188 ? 5.349 -0.850 -2.616 1.00 97.25 188 GLY A O 1
ATOM 1441 N N . GLY A 1 189 ? 5.588 -2.063 -4.489 1.00 94.19 189 GLY A N 1
ATOM 1442 C CA . GLY A 1 189 ? 6.591 -2.999 -3.954 1.00 94.19 189 GLY A CA 1
ATOM 1443 C C . GLY A 1 189 ? 5.956 -4.276 -3.388 1.00 94.19 189 GLY A C 1
ATOM 1444 O O . GLY A 1 189 ? 4.891 -4.237 -2.789 1.00 94.19 189 GLY A O 1
ATOM 1445 N N . GLY A 1 190 ? 6.528 -5.453 -3.658 1.00 89.50 190 GLY A N 1
ATOM 1446 C CA . GLY A 1 190 ? 6.102 -6.716 -3.024 1.00 89.50 190 GLY A CA 1
ATOM 1447 C C . GLY A 1 190 ? 4.683 -7.239 -3.302 1.00 89.50 190 GLY A C 1
ATOM 1448 O O . GLY A 1 190 ? 4.298 -8.272 -2.751 1.00 89.50 190 GLY A O 1
ATOM 1449 N N . VAL A 1 191 ? 3.865 -6.608 -4.149 1.00 94.38 191 VAL A N 1
ATOM 1450 C CA . VAL A 1 191 ? 2.488 -7.076 -4.395 1.00 94.38 191 VAL A CA 1
ATOM 1451 C C . VAL A 1 191 ? 2.476 -8.393 -5.187 1.00 94.38 191 VAL A C 1
ATOM 1453 O O . VAL A 1 191 ? 2.793 -8.418 -6.376 1.00 94.38 191 VAL A O 1
ATOM 1456 N N . GLY A 1 192 ? 2.076 -9.491 -4.533 1.00 89.25 192 GLY A N 1
ATOM 1457 C CA . GLY A 1 192 ? 2.018 -10.833 -5.132 1.00 89.25 192 GLY A CA 1
ATOM 1458 C C . GLY A 1 192 ? 0.662 -11.540 -5.050 1.00 89.25 192 GLY A C 1
ATOM 1459 O O . GLY A 1 192 ? 0.458 -12.539 -5.740 1.00 89.25 192 GLY A O 1
ATOM 1460 N N . HIS A 1 193 ? -0.283 -11.032 -4.250 1.00 88.81 193 HIS A N 1
ATOM 1461 C CA . HIS A 1 193 ? -1.585 -11.669 -4.019 1.00 88.81 193 HIS A CA 1
ATOM 1462 C C . HIS A 1 193 ? -2.748 -10.659 -4.004 1.00 88.81 193 HIS A C 1
ATOM 1464 O O . HIS A 1 193 ? -2.551 -9.524 -3.568 1.00 88.81 193 HIS A O 1
ATOM 1470 N N . PRO A 1 194 ? -3.981 -11.053 -4.399 1.00 91.38 194 PRO A N 1
ATOM 1471 C CA . PRO A 1 194 ? -5.160 -10.184 -4.302 1.00 91.38 194 PRO A CA 1
ATOM 1472 C C . PRO A 1 194 ? -5.430 -9.657 -2.887 1.00 91.38 194 PRO A C 1
ATOM 1474 O O . PRO A 1 194 ? -5.872 -8.522 -2.734 1.00 91.38 194 PRO A O 1
ATOM 1477 N N . GLU A 1 195 ? -5.107 -10.423 -1.840 1.00 83.88 195 GLU A N 1
ATOM 1478 C CA . GLU A 1 195 ? -5.234 -9.920 -0.467 1.00 83.88 195 GLU A CA 1
ATOM 1479 C C . GLU A 1 195 ? -4.346 -8.691 -0.224 1.00 83.88 195 GLU A C 1
ATOM 1481 O O . GLU A 1 195 ? -4.790 -7.773 0.454 1.00 83.88 195 GLU A O 1
ATOM 1486 N N . HIS A 1 196 ? -3.163 -8.581 -0.842 1.00 90.75 196 HIS A N 1
ATOM 1487 C CA . HIS A 1 196 ? -2.325 -7.382 -0.697 1.00 90.75 196 HIS A CA 1
ATOM 1488 C C . HIS A 1 196 ? -3.005 -6.143 -1.283 1.00 90.75 196 HIS A C 1
ATOM 1490 O O . HIS A 1 196 ? -2.980 -5.075 -0.681 1.00 90.75 196 HIS A O 1
ATOM 1496 N N . VAL A 1 197 ? -3.691 -6.301 -2.418 1.00 94.94 197 VAL A N 1
ATOM 1497 C CA . VAL A 1 197 ? -4.470 -5.228 -3.053 1.00 94.94 197 VAL A CA 1
ATOM 1498 C C . VAL A 1 197 ? -5.614 -4.772 -2.155 1.00 94.94 197 VAL A C 1
ATOM 1500 O O . VAL A 1 197 ? -5.814 -3.576 -1.948 1.00 94.94 197 VAL A O 1
ATOM 1503 N N . LYS A 1 198 ? -6.349 -5.725 -1.581 1.00 88.25 198 LYS A N 1
ATOM 1504 C CA . LYS A 1 198 ? -7.423 -5.441 -0.628 1.00 88.25 198 LYS A CA 1
ATOM 1505 C C . LYS A 1 198 ? -6.903 -4.746 0.626 1.00 88.25 198 LYS A C 1
ATOM 1507 O O . LYS A 1 198 ? -7.521 -3.785 1.076 1.00 88.25 198 LYS A O 1
ATOM 1512 N N . LEU A 1 199 ? -5.804 -5.235 1.208 1.00 82.25 199 LEU A N 1
ATOM 1513 C CA . LEU A 1 199 ? -5.188 -4.626 2.385 1.00 82.25 199 LEU A CA 1
ATOM 1514 C C . LEU A 1 199 ? -4.763 -3.190 2.075 1.00 82.25 199 LEU A C 1
ATOM 1516 O O . LEU A 1 199 ? -5.167 -2.299 2.812 1.00 82.25 199 LEU A O 1
ATOM 1520 N N . ALA A 1 200 ? -4.052 -2.980 0.965 1.00 90.38 200 ALA A N 1
ATOM 1521 C CA . ALA A 1 200 ? -3.523 -1.685 0.558 1.00 90.38 200 ALA A CA 1
ATOM 1522 C C . ALA A 1 200 ? -4.630 -0.663 0.266 1.00 90.38 200 ALA A C 1
ATOM 1524 O O . ALA A 1 200 ? -4.589 0.438 0.796 1.00 90.38 200 ALA A O 1
ATOM 1525 N N . LEU A 1 201 ? -5.677 -1.030 -0.481 1.00 93.06 201 LEU A N 1
ATOM 1526 C CA . LEU A 1 201 ? -6.824 -0.136 -0.715 1.00 93.06 201 LEU A CA 1
ATOM 1527 C C . LEU A 1 201 ? -7.708 0.074 0.521 1.00 93.06 201 LEU A C 1
ATOM 1529 O O . LEU A 1 201 ? -8.551 0.967 0.523 1.00 93.06 201 LEU A O 1
ATOM 1533 N N . GLY A 1 202 ? -7.549 -0.765 1.544 1.00 86.00 202 GLY A N 1
ATOM 1534 C CA . GLY A 1 202 ? -8.142 -0.553 2.858 1.00 86.00 202 GLY A CA 1
ATOM 1535 C C . GLY A 1 202 ? -7.263 0.282 3.790 1.00 86.00 202 GLY A C 1
ATOM 1536 O O . GLY A 1 202 ? -7.725 0.636 4.872 1.00 86.00 202 GLY A O 1
ATOM 1537 N N . THR A 1 203 ? -6.014 0.573 3.423 1.00 83.25 203 THR A N 1
ATOM 1538 C CA . THR A 1 203 ? -5.105 1.384 4.232 1.00 83.25 203 THR A CA 1
ATOM 1539 C C . THR A 1 203 ? -5.556 2.851 4.202 1.00 83.25 203 THR A C 1
ATOM 1541 O O . THR A 1 203 ? -5.841 3.384 3.129 1.00 83.25 203 THR A O 1
ATOM 1544 N N . PRO A 1 204 ? -5.640 3.534 5.357 1.00 79.44 204 PRO A N 1
ATOM 1545 C CA . PRO A 1 204 ? -5.998 4.949 5.425 1.00 79.44 204 PRO A CA 1
ATOM 1546 C C . PRO A 1 204 ? -5.141 5.813 4.500 1.00 79.44 204 PRO A C 1
ATOM 1548 O O . PRO A 1 204 ? -3.927 5.651 4.467 1.00 79.44 204 PRO A O 1
ATOM 1551 N N . GLY A 1 205 ? -5.776 6.724 3.762 1.00 83.38 205 GLY A N 1
ATOM 1552 C CA . GLY A 1 205 ? -5.103 7.658 2.853 1.00 83.38 205 GLY A CA 1
ATOM 1553 C C . GLY A 1 205 ? -4.512 7.028 1.589 1.00 83.38 205 GLY A C 1
ATOM 1554 O O . GLY A 1 205 ? -4.232 7.752 0.638 1.00 83.38 205 GLY A O 1
ATOM 1555 N N . VAL A 1 206 ? -4.398 5.699 1.507 1.00 93.31 206 VAL A N 1
ATOM 1556 C CA . VAL A 1 206 ? -3.983 5.020 0.277 1.00 93.31 206 VAL A CA 1
ATOM 1557 C C . VAL A 1 206 ? -5.132 5.045 -0.721 1.00 93.31 206 VAL A C 1
ATOM 1559 O O . VAL A 1 206 ? -6.214 4.508 -0.482 1.00 93.31 206 VAL A O 1
ATOM 1562 N N . SER A 1 207 ? -4.895 5.672 -1.868 1.00 93.38 207 SER A N 1
ATOM 1563 C CA . SER A 1 207 ? -5.887 5.790 -2.930 1.00 93.38 207 SER A CA 1
ATOM 1564 C C . SER A 1 207 ? -5.616 4.862 -4.104 1.00 93.38 207 SER A C 1
ATOM 1566 O O . SER A 1 207 ? -6.531 4.663 -4.908 1.00 93.38 207 SER A O 1
ATOM 1568 N N . GLY A 1 208 ? -4.419 4.285 -4.221 1.00 97.06 208 GLY A N 1
ATOM 1569 C CA . GLY A 1 208 ? -4.089 3.364 -5.301 1.00 97.06 208 GLY A CA 1
ATOM 1570 C C . GLY A 1 208 ? -2.922 2.432 -4.994 1.00 97.06 208 GLY A C 1
ATOM 1571 O O . GLY A 1 208 ? -2.104 2.711 -4.123 1.00 97.06 208 GLY A O 1
ATOM 1572 N N . VAL A 1 209 ? -2.873 1.311 -5.715 1.00 98.19 209 VAL A N 1
ATOM 1573 C CA . VAL A 1 209 ? -1.871 0.248 -5.550 1.00 98.19 209 VAL A CA 1
ATOM 1574 C C . VAL A 1 209 ? -1.202 -0.033 -6.885 1.00 98.19 209 VAL A C 1
ATOM 1576 O O . VAL A 1 209 ? -1.888 -0.272 -7.880 1.00 98.19 209 VAL A O 1
ATOM 1579 N N . ILE A 1 210 ? 0.125 -0.029 -6.887 1.00 98.50 210 ILE A N 1
ATOM 1580 C CA . ILE A 1 210 ? 0.973 -0.282 -8.047 1.00 98.50 210 ILE A CA 1
ATOM 1581 C C . ILE A 1 210 ? 1.264 -1.784 -8.137 1.00 98.50 210 ILE A C 1
ATOM 1583 O O . ILE A 1 210 ? 1.745 -2.406 -7.187 1.00 98.50 210 ILE A O 1
ATOM 1587 N N . LEU A 1 211 ? 0.967 -2.376 -9.291 1.00 98.25 211 LEU A N 1
ATOM 1588 C CA . LEU A 1 211 ? 1.059 -3.808 -9.550 1.00 98.25 211 LEU A CA 1
ATOM 1589 C C . LEU A 1 211 ? 2.068 -4.080 -10.672 1.00 98.25 211 LEU A C 1
ATOM 1591 O O . LEU A 1 211 ? 1.936 -3.555 -11.770 1.00 98.25 211 LEU A O 1
ATOM 1595 N N . GLY A 1 212 ? 3.047 -4.947 -10.420 1.00 95.75 212 GLY A N 1
ATOM 1596 C CA . GLY A 1 212 ? 3.993 -5.420 -11.440 1.00 95.75 212 GLY A CA 1
ATOM 1597 C C . GLY A 1 212 ? 3.863 -6.927 -11.641 1.00 95.75 212 GLY A C 1
ATOM 1598 O O . GLY A 1 212 ? 2.938 -7.411 -12.290 1.00 95.75 212 GLY A O 1
ATOM 1599 N N . THR A 1 213 ? 4.756 -7.681 -10.992 1.00 92.94 213 THR A N 1
ATOM 1600 C CA . THR A 1 213 ? 4.879 -9.150 -11.087 1.00 92.94 213 THR A CA 1
ATOM 1601 C C . THR A 1 213 ? 3.546 -9.909 -11.067 1.00 92.94 213 THR A C 1
ATOM 1603 O O . THR A 1 213 ? 3.353 -10.804 -11.885 1.00 92.94 213 THR A O 1
ATOM 1606 N N . ILE A 1 214 ? 2.603 -9.551 -10.186 1.00 95.38 214 ILE A N 1
ATOM 1607 C CA . ILE A 1 214 ? 1.297 -10.226 -10.087 1.00 95.38 214 ILE A CA 1
ATOM 1608 C C . ILE A 1 214 ? 0.472 -10.156 -11.388 1.00 95.38 214 ILE A C 1
ATOM 1610 O O . ILE A 1 214 ? -0.213 -11.120 -11.732 1.00 95.38 214 ILE A O 1
ATOM 1614 N N . LEU A 1 215 ? 0.547 -9.044 -12.130 1.00 97.69 215 LEU A N 1
ATOM 1615 C CA . LEU A 1 215 ? -0.142 -8.889 -13.414 1.00 97.69 215 LEU A CA 1
ATOM 1616 C C . LEU A 1 215 ? 0.553 -9.700 -14.506 1.00 97.69 215 LEU A C 1
ATOM 1618 O O . LEU A 1 215 ? -0.121 -10.350 -15.308 1.00 97.69 215 LEU A O 1
ATOM 1622 N N . PHE A 1 216 ? 1.890 -9.687 -14.504 1.00 95.94 216 PHE A N 1
ATOM 1623 C CA . PHE A 1 216 ? 2.717 -10.378 -15.496 1.00 95.94 216 PHE A CA 1
ATOM 1624 C C . PHE A 1 216 ? 2.605 -11.903 -15.392 1.00 95.94 216 PHE A C 1
ATOM 1626 O O . PHE A 1 216 ? 2.645 -12.603 -16.400 1.00 95.94 216 PHE A O 1
ATOM 1633 N N . GLU A 1 217 ? 2.395 -12.419 -14.180 1.00 94.44 217 GLU A N 1
ATOM 1634 C CA . GLU A 1 217 ? 2.125 -13.837 -13.922 1.00 94.44 217 GLU A CA 1
ATOM 1635 C C . GLU A 1 217 ? 0.685 -14.267 -14.259 1.00 94.44 217 GLU A C 1
ATOM 1637 O O . GLU A 1 217 ? 0.367 -15.453 -14.173 1.00 94.44 217 GLU A O 1
ATOM 1642 N N . GLY A 1 218 ? -0.188 -13.338 -14.666 1.00 96.00 218 GLY A N 1
ATOM 1643 C CA . GLY A 1 218 ? -1.532 -13.659 -15.148 1.00 96.00 218 GLY A CA 1
ATOM 1644 C C . GLY A 1 218 ? -2.536 -13.983 -14.042 1.00 96.00 218 GLY A C 1
ATOM 1645 O O . GLY A 1 218 ? -3.298 -14.944 -14.164 1.00 96.00 218 GLY A O 1
ATOM 1646 N N . VAL A 1 219 ? -2.545 -13.204 -12.955 1.00 96.56 219 VAL A N 1
ATOM 1647 C CA . VAL A 1 219 ? -3.594 -13.299 -11.926 1.00 96.56 219 VAL A CA 1
ATOM 1648 C C . VAL A 1 219 ? -4.996 -13.176 -12.539 1.00 96.56 219 VAL A C 1
ATOM 1650 O O . VAL A 1 219 ? -5.208 -12.480 -13.524 1.00 96.56 219 VAL A O 1
ATOM 1653 N N . ASP A 1 220 ? -5.983 -13.848 -11.949 1.00 97.69 220 ASP A N 1
ATOM 1654 C CA . ASP A 1 220 ? -7.377 -13.757 -12.391 1.00 97.69 220 ASP A CA 1
ATOM 1655 C C . ASP A 1 220 ? -7.927 -12.324 -12.187 1.00 97.69 220 ASP A C 1
ATOM 1657 O O . ASP A 1 220 ? -7.992 -11.868 -11.034 1.00 97.69 220 ASP A O 1
ATOM 1661 N N . PRO A 1 221 ? -8.371 -11.623 -13.255 1.00 98.12 221 PRO A N 1
ATOM 1662 C CA . PRO A 1 221 ? -8.936 -10.278 -13.150 1.00 98.12 221 PRO A CA 1
ATOM 1663 C C . PRO A 1 221 ? -10.119 -10.183 -12.182 1.00 98.12 221 PRO A C 1
ATOM 1665 O O . PRO A 1 221 ? -10.251 -9.194 -11.463 1.00 98.12 221 PRO A O 1
ATOM 1668 N N . MET A 1 222 ? -10.954 -11.227 -12.086 1.00 97.38 222 MET A N 1
ATOM 1669 C CA . MET A 1 222 ? -12.102 -11.218 -11.175 1.00 97.38 222 MET A CA 1
ATOM 1670 C C . MET A 1 222 ? -11.672 -11.196 -9.707 1.00 97.38 222 MET A C 1
ATOM 1672 O O . MET A 1 222 ? -12.330 -10.557 -8.884 1.00 97.38 222 MET A O 1
ATOM 1676 N N . LYS A 1 223 ? -10.559 -11.861 -9.366 1.00 95.31 223 LYS A N 1
ATOM 1677 C CA . LYS A 1 223 ? -10.018 -11.845 -7.999 1.00 95.31 223 LYS A CA 1
ATOM 1678 C C . LYS A 1 223 ? -9.456 -10.476 -7.637 1.00 95.31 223 LYS A C 1
ATOM 1680 O O . LYS A 1 223 ? -9.651 -10.030 -6.507 1.00 95.31 223 LYS A O 1
ATOM 1685 N N . LEU A 1 224 ? -8.789 -9.807 -8.579 1.00 96.12 224 LEU A N 1
ATOM 1686 C CA . LEU A 1 224 ? -8.305 -8.442 -8.372 1.00 96.12 224 LEU A CA 1
ATOM 1687 C C . LEU A 1 224 ? -9.455 -7.449 -8.208 1.00 96.12 224 LEU A C 1
ATOM 1689 O O . LEU A 1 224 ? -9.430 -6.652 -7.273 1.00 96.12 224 LEU A O 1
ATOM 1693 N N . GLU A 1 225 ? -10.491 -7.531 -9.041 1.00 96.88 225 GLU A N 1
ATOM 1694 C CA . GLU A 1 225 ? -11.648 -6.640 -8.923 1.00 96.88 225 GLU A CA 1
ATOM 1695 C C . GLU A 1 225 ? -12.425 -6.887 -7.619 1.00 96.88 225 GLU A C 1
ATOM 1697 O O . GLU A 1 225 ? -12.848 -5.945 -6.945 1.00 96.88 225 GLU A O 1
ATOM 1702 N N . GLN A 1 226 ? -12.561 -8.147 -7.189 1.00 94.75 226 GLN A N 1
ATOM 1703 C CA . GLN A 1 226 ? -13.124 -8.457 -5.875 1.00 94.75 226 GLN A CA 1
ATOM 1704 C C . GLN A 1 226 ? -12.291 -7.821 -4.751 1.00 94.75 226 GLN A C 1
ATOM 1706 O O . GLN A 1 226 ? -12.852 -7.125 -3.902 1.00 94.75 226 GLN A O 1
ATOM 1711 N N . ALA A 1 227 ? -10.967 -7.994 -4.773 1.00 92.25 227 ALA A N 1
ATOM 1712 C CA . ALA A 1 227 ? -10.066 -7.388 -3.798 1.00 92.25 227 ALA A CA 1
ATOM 1713 C C . ALA A 1 227 ? -10.147 -5.853 -3.797 1.00 92.25 227 ALA A C 1
ATOM 1715 O O . ALA A 1 227 ? -10.215 -5.249 -2.728 1.00 92.25 227 ALA A O 1
ATOM 1716 N N . ARG A 1 228 ? -10.224 -5.216 -4.974 1.00 95.38 228 ARG A N 1
ATOM 1717 C CA . ARG A 1 228 ? -10.405 -3.763 -5.135 1.00 95.38 228 ARG A CA 1
ATOM 1718 C C . ARG A 1 228 ? -11.684 -3.278 -4.460 1.00 95.38 228 ARG A C 1
ATOM 1720 O O . ARG A 1 228 ? -11.664 -2.301 -3.709 1.00 95.38 228 ARG A O 1
ATOM 1727 N N . ARG A 1 229 ? -12.803 -3.969 -4.695 1.00 93.19 229 ARG A N 1
ATOM 1728 C CA . ARG A 1 229 ? -14.110 -3.629 -4.106 1.00 93.19 229 ARG A CA 1
ATOM 1729 C C . ARG A 1 229 ? -14.151 -3.853 -2.603 1.00 93.19 229 ARG A C 1
ATOM 1731 O O . ARG A 1 229 ? -14.775 -3.063 -1.896 1.00 93.19 229 ARG A O 1
ATOM 1738 N N . GLU A 1 230 ? -13.534 -4.926 -2.123 1.00 86.56 230 GLU A N 1
ATOM 1739 C CA . GLU A 1 230 ? -13.420 -5.209 -0.694 1.00 86.56 230 GLU A CA 1
ATOM 1740 C C . GLU A 1 230 ? -12.522 -4.181 -0.004 1.00 86.56 230 GLU A C 1
ATOM 1742 O O . GLU A 1 230 ? -12.942 -3.606 0.994 1.00 86.56 230 GLU A O 1
ATOM 1747 N N . GLY A 1 231 ? -11.360 -3.866 -0.582 1.00 85.88 231 GLY A N 1
ATOM 1748 C CA . GLY A 1 231 ? -10.428 -2.857 -0.081 1.00 85.88 231 GLY A CA 1
ATOM 1749 C C . GLY A 1 231 ? -11.081 -1.489 0.081 1.00 85.88 231 GLY A C 1
ATOM 1750 O O . GLY A 1 231 ? -11.119 -0.957 1.184 1.00 85.88 231 GLY A O 1
ATOM 1751 N N . LYS A 1 232 ? -11.751 -0.990 -0.968 1.00 83.75 232 LYS A N 1
ATOM 1752 C CA . LYS A 1 232 ? -12.495 0.287 -0.923 1.00 83.75 232 LYS A CA 1
ATOM 1753 C C . LYS A 1 232 ? -13.645 0.312 0.097 1.00 83.75 232 LYS A C 1
ATOM 1755 O O . LYS A 1 232 ? -14.173 1.380 0.403 1.00 83.75 232 LYS A O 1
ATOM 1760 N N . ARG A 1 233 ? -14.092 -0.849 0.588 1.00 79.69 233 ARG A N 1
ATOM 1761 C CA . ARG A 1 233 ? -15.125 -0.966 1.630 1.00 79.69 233 ARG A CA 1
ATOM 1762 C C . ARG A 1 233 ? -14.547 -1.102 3.035 1.00 79.69 233 ARG A C 1
ATOM 1764 O O . ARG A 1 233 ? -15.290 -0.838 3.980 1.00 79.69 233 ARG A O 1
ATOM 1771 N N . LEU A 1 234 ? -13.284 -1.505 3.179 1.00 67.12 234 LEU A N 1
ATOM 1772 C CA . LEU A 1 234 ? -12.636 -1.653 4.477 1.00 67.12 234 LEU A CA 1
ATOM 1773 C C . LEU A 1 234 ? -12.520 -0.283 5.146 1.00 67.12 234 LEU A C 1
ATOM 1775 O O . LEU A 1 234 ? -11.847 0.616 4.648 1.00 67.12 234 LEU A O 1
ATOM 1779 N N . ARG A 1 235 ? -13.176 -0.124 6.297 1.00 69.25 235 ARG A N 1
ATOM 1780 C CA . ARG A 1 235 ? -12.960 1.026 7.173 1.00 69.25 235 ARG A CA 1
ATOM 1781 C C . ARG A 1 235 ? -11.906 0.648 8.198 1.00 69.25 235 ARG A C 1
ATOM 1783 O O . ARG A 1 235 ? -12.096 -0.295 8.964 1.00 69.25 235 ARG A O 1
ATOM 1790 N N . VAL A 1 236 ? -10.803 1.388 8.207 1.00 74.69 236 VAL A N 1
ATOM 1791 C CA . VAL A 1 236 ? -9.795 1.291 9.264 1.00 74.69 236 VAL A CA 1
ATOM 1792 C C . VAL A 1 236 ? -10.095 2.354 10.309 1.00 74.69 236 VAL A C 1
ATOM 1794 O O . VAL A 1 236 ? -10.116 3.554 10.029 1.00 74.69 236 VAL A O 1
ATOM 1797 N N . HIS A 1 237 ? -10.353 1.907 11.533 1.00 82.75 237 HIS A N 1
ATOM 1798 C CA . HIS A 1 237 ? -10.607 2.784 12.667 1.00 82.75 237 HIS A CA 1
ATOM 1799 C C . HIS A 1 237 ? -9.337 2.929 13.503 1.00 82.75 237 HIS A C 1
ATOM 1801 O O . HIS A 1 237 ? -8.767 1.941 13.949 1.00 82.75 237 HIS A O 1
ATOM 1807 N N . HIS A 1 238 ? -8.914 4.162 13.777 1.00 76.62 238 HIS A N 1
ATOM 1808 C CA . HIS A 1 238 ? -7.734 4.418 14.613 1.00 76.62 238 HIS A CA 1
ATOM 1809 C C . HIS A 1 238 ? -8.118 4.625 16.073 1.00 76.62 238 HIS A C 1
ATOM 1811 O O . HIS A 1 238 ? -8.963 5.482 16.382 1.00 76.62 238 HIS A O 1
ATOM 1817 N N . MET A 1 239 ? -7.481 3.880 16.979 1.00 85.12 239 MET A N 1
ATOM 1818 C CA . MET A 1 239 ? -7.752 3.952 18.418 1.00 85.12 239 MET A CA 1
ATOM 1819 C C . MET A 1 239 ? -6.479 3.844 19.251 1.00 85.12 239 MET A C 1
ATOM 1821 O O . MET A 1 239 ? -5.510 3.216 18.844 1.00 85.12 239 MET A O 1
ATOM 1825 N N . GLY A 1 240 ? -6.506 4.468 20.428 1.00 83.06 240 GLY A N 1
ATOM 1826 C CA . GLY A 1 240 ? -5.486 4.284 21.453 1.00 83.06 240 GLY A CA 1
ATOM 1827 C C . GLY A 1 240 ? -5.860 3.143 22.399 1.00 83.06 240 GLY A C 1
ATOM 1828 O O . GLY A 1 240 ? -7.040 2.982 22.729 1.00 83.06 240 GLY A O 1
ATOM 1829 N N . LEU A 1 241 ? -4.873 2.383 22.849 1.00 91.38 241 LEU A N 1
ATOM 1830 C CA . LEU A 1 241 ? -4.994 1.308 23.828 1.00 91.38 241 LEU A CA 1
ATOM 1831 C C . LEU A 1 241 ? -3.762 1.325 24.744 1.00 91.38 241 LEU A C 1
ATOM 1833 O O . LEU A 1 241 ? -2.685 1.714 24.304 1.00 91.38 241 LEU A O 1
ATOM 1837 N N . GLU A 1 242 ? -3.894 0.952 26.013 1.00 90.62 242 GLU A N 1
ATOM 1838 C CA . GLU A 1 242 ? -2.713 0.837 26.880 1.00 90.62 242 GLU A CA 1
ATOM 1839 C C . GLU A 1 242 ? -1.825 -0.339 26.441 1.00 90.62 242 GLU A C 1
ATOM 1841 O O . GLU A 1 242 ? -2.323 -1.357 25.957 1.00 90.62 242 GLU A O 1
ATOM 1846 N N . GLU A 1 243 ? -0.508 -0.187 26.603 1.00 87.56 243 GLU A N 1
ATOM 1847 C CA . GLU A 1 243 ? 0.507 -1.125 26.094 1.00 87.56 243 GLU A CA 1
ATOM 1848 C C . GLU A 1 243 ? 0.305 -2.560 26.612 1.00 87.56 243 GLU A C 1
ATOM 1850 O O . GLU A 1 243 ? 0.474 -3.524 25.870 1.00 87.56 243 GLU A O 1
ATOM 1855 N N . GLU A 1 244 ? -0.128 -2.707 27.868 1.00 93.19 244 GLU A N 1
ATOM 1856 C CA . GLU A 1 244 ? -0.493 -3.993 28.472 1.00 93.19 244 GLU A CA 1
ATOM 1857 C C . GLU A 1 244 ? -1.536 -4.745 27.633 1.00 93.19 244 GLU A C 1
ATOM 1859 O O . GLU A 1 244 ? -1.321 -5.892 27.238 1.00 93.19 244 GLU A O 1
ATOM 1864 N N . TYR A 1 245 ? -2.655 -4.091 27.315 1.00 94.62 245 TYR A N 1
ATOM 1865 C CA . TYR A 1 245 ? -3.741 -4.713 26.561 1.00 94.62 245 TYR A CA 1
ATOM 1866 C C . TYR A 1 245 ? -3.366 -4.943 25.102 1.00 94.62 245 TYR A C 1
ATOM 1868 O O . TYR A 1 245 ? -3.809 -5.926 24.512 1.00 94.62 245 TYR A O 1
ATOM 1876 N N . LEU A 1 246 ? -2.536 -4.071 24.527 1.00 91.19 246 LEU A N 1
ATOM 1877 C CA . LEU A 1 246 ? -2.020 -4.251 23.174 1.00 91.19 246 LEU A CA 1
ATOM 1878 C C . LEU A 1 246 ? -1.200 -5.548 23.067 1.00 91.19 246 LEU A C 1
ATOM 1880 O O . LEU A 1 246 ? -1.446 -6.345 22.161 1.00 91.19 246 LEU A O 1
ATOM 1884 N N . ASN A 1 247 ? -0.314 -5.813 24.034 1.00 91.50 247 ASN A N 1
ATOM 1885 C CA . ASN A 1 247 ? 0.458 -7.059 24.096 1.00 91.50 247 ASN A CA 1
ATOM 1886 C C . ASN A 1 247 ? -0.438 -8.292 24.313 1.00 91.50 247 ASN A C 1
ATOM 1888 O O . ASN A 1 247 ? -0.235 -9.320 23.672 1.00 91.50 247 ASN A O 1
ATOM 1892 N N . LEU A 1 248 ? -1.482 -8.190 25.142 1.00 95.88 248 LEU A N 1
ATOM 1893 C CA . LEU A 1 248 ? -2.427 -9.295 25.354 1.00 95.88 248 LEU A CA 1
ATOM 1894 C C . LEU A 1 248 ? -3.244 -9.645 24.103 1.00 95.88 248 LEU A C 1
ATOM 1896 O O . LEU A 1 248 ? -3.518 -10.824 23.877 1.00 95.88 248 LEU A O 1
ATOM 1900 N N . ILE A 1 249 ? -3.635 -8.655 23.293 1.00 96.25 249 ILE A N 1
ATOM 1901 C CA . ILE A 1 249 ? -4.312 -8.905 22.008 1.00 96.25 249 ILE A CA 1
ATOM 1902 C C . ILE A 1 249 ? -3.349 -9.585 21.040 1.00 96.25 249 ILE A C 1
ATOM 1904 O O . ILE A 1 249 ? -3.709 -10.564 20.392 1.00 96.25 249 ILE A O 1
ATOM 1908 N N . LYS A 1 250 ? -2.114 -9.088 20.966 1.00 88.88 250 LYS A N 1
ATOM 1909 C CA . LYS A 1 250 ? -1.069 -9.638 20.103 1.00 88.88 250 LYS A CA 1
ATOM 1910 C C . LYS A 1 250 ? -0.763 -11.106 20.416 1.00 88.88 250 LYS A C 1
ATOM 1912 O O . LYS A 1 250 ? -0.652 -11.915 19.504 1.00 88.88 250 LYS A O 1
ATOM 1917 N N . GLU A 1 251 ? -0.698 -11.466 21.696 1.00 91.75 251 GLU A N 1
ATOM 1918 C CA . GLU A 1 251 ? -0.522 -12.853 22.151 1.00 91.75 251 GLU A CA 1
ATOM 1919 C C . GLU A 1 251 ? -1.784 -13.726 21.979 1.00 91.75 251 GLU A C 1
ATOM 1921 O O . GLU A 1 251 ? -1.769 -14.906 22.330 1.00 91.75 251 GLU A O 1
ATOM 1926 N N . GLY A 1 252 ? -2.893 -13.160 21.487 1.00 93.19 252 GLY A N 1
ATOM 1927 C CA . GLY A 1 252 ? -4.172 -13.852 21.309 1.00 93.19 252 GLY A CA 1
ATOM 1928 C C . GLY A 1 252 ? -4.921 -14.147 22.613 1.00 93.19 252 GLY A C 1
ATOM 1929 O O . GLY A 1 252 ? -5.879 -14.914 22.604 1.00 93.19 252 GLY A O 1
ATOM 1930 N N . LYS A 1 253 ? -4.496 -13.561 23.740 1.00 96.00 253 LYS A N 1
ATOM 1931 C CA . LYS A 1 253 ? -5.126 -13.757 25.056 1.00 96.00 253 LYS A CA 1
ATOM 1932 C C . LYS A 1 253 ? -6.357 -12.877 25.238 1.00 96.00 253 LYS A C 1
ATOM 1934 O O . LYS A 1 253 ? -7.352 -13.327 25.787 1.00 96.00 253 LYS A O 1
ATOM 1939 N N . LYS A 1 254 ? -6.279 -11.621 24.791 1.00 97.69 254 LYS A N 1
ATOM 1940 C CA . LYS A 1 254 ? -7.403 -10.680 24.788 1.00 97.69 254 LYS A CA 1
ATOM 1941 C C . LYS A 1 254 ? -8.056 -10.691 23.410 1.00 97.69 254 LYS A C 1
ATOM 1943 O O . LYS A 1 254 ? -7.468 -10.209 22.447 1.00 97.69 254 LYS A O 1
ATOM 1948 N N . THR A 1 255 ? -9.265 -11.226 23.327 1.00 98.00 255 THR A N 1
ATOM 1949 C CA . THR A 1 255 ? -10.009 -11.412 22.068 1.00 98.00 255 THR A CA 1
ATOM 1950 C C . THR A 1 255 ? -11.176 -10.441 21.924 1.00 98.00 255 THR A C 1
ATOM 1952 O O . THR A 1 255 ? -11.727 -10.296 20.835 1.00 98.00 255 THR A O 1
ATOM 1955 N N . VAL A 1 256 ? -11.539 -9.732 22.997 1.00 98.25 256 VAL A N 1
ATOM 1956 C CA . VAL A 1 256 ? -12.638 -8.763 22.997 1.00 98.25 256 VAL A CA 1
ATOM 1957 C C . VAL A 1 256 ? -12.160 -7.423 23.542 1.00 98.25 256 VAL A C 1
ATOM 1959 O O . VAL A 1 256 ? -11.551 -7.330 24.610 1.00 98.25 256 VAL A O 1
ATOM 1962 N N . GLU A 1 257 ? -12.451 -6.348 22.815 1.00 97.69 257 GLU A N 1
ATOM 1963 C CA . GLU A 1 257 ? -12.166 -4.979 23.225 1.00 97.69 257 GLU A CA 1
ATOM 1964 C C . GLU A 1 257 ? -13.441 -4.216 23.593 1.00 97.69 257 GLU A C 1
ATOM 1966 O O . GLU A 1 257 ? -14.290 -3.944 22.745 1.00 97.69 257 GLU A O 1
ATOM 1971 N N . GLY A 1 258 ? -13.545 -3.824 24.865 1.00 96.56 258 GLY A N 1
ATOM 1972 C CA . GLY A 1 258 ? -14.661 -3.031 25.378 1.00 96.56 258 GLY A CA 1
ATOM 1973 C C . GLY A 1 258 ? -14.486 -1.528 25.148 1.00 96.56 258 GLY A C 1
ATOM 1974 O O . GLY A 1 258 ? -13.450 -0.956 25.496 1.00 96.56 258 GLY A O 1
ATOM 1975 N N . ARG A 1 259 ? -15.505 -0.851 24.607 1.00 95.50 259 ARG A N 1
ATOM 1976 C CA . ARG A 1 259 ? -15.527 0.614 24.406 1.00 95.50 259 ARG A CA 1
ATOM 1977 C C . ARG A 1 259 ? -16.908 1.197 24.673 1.00 95.50 259 ARG A C 1
ATOM 1979 O O . ARG A 1 259 ? -17.908 0.540 24.445 1.00 95.50 259 ARG A O 1
ATOM 1986 N N . VAL A 1 260 ? -16.995 2.470 25.061 1.00 92.62 260 VAL A N 1
ATOM 1987 C CA . VAL A 1 260 ? -18.284 3.189 25.014 1.00 92.62 260 VAL A CA 1
ATOM 1988 C C . VAL A 1 260 ? -18.725 3.349 23.556 1.00 92.62 260 VAL A C 1
ATOM 1990 O O . VAL A 1 260 ? -17.903 3.691 22.697 1.00 92.62 260 VAL A O 1
ATOM 1993 N N . LYS A 1 261 ? -20.020 3.157 23.284 1.00 90.38 261 LYS A N 1
ATOM 1994 C CA . LYS A 1 261 ? -20.639 3.325 21.958 1.00 90.38 261 LYS A CA 1
ATOM 1995 C C . LYS A 1 261 ? -20.819 4.807 21.590 1.00 90.38 261 LYS A C 1
ATOM 1997 O O . LYS A 1 261 ? -21.918 5.298 21.355 1.00 90.38 261 LYS A O 1
ATOM 2002 N N . ASP A 1 262 ? -19.724 5.557 21.564 1.00 81.00 262 ASP A N 1
ATOM 2003 C CA . ASP A 1 262 ? -19.745 6.928 21.052 1.00 81.00 262 ASP A CA 1
ATOM 2004 C C . ASP A 1 262 ? -19.939 6.958 19.520 1.00 81.00 262 ASP A C 1
ATOM 2006 O O . ASP A 1 262 ? -19.817 5.937 18.841 1.00 81.00 262 ASP A O 1
ATOM 2010 N N . ASP A 1 263 ? -20.202 8.136 18.948 1.00 74.81 263 ASP A N 1
ATOM 2011 C CA . ASP A 1 263 ? -20.462 8.299 17.506 1.00 74.81 263 ASP A CA 1
ATOM 2012 C C . ASP A 1 263 ? -19.346 7.760 16.594 1.00 74.81 263 ASP A C 1
ATOM 2014 O O . ASP A 1 263 ? -19.597 7.423 15.429 1.00 74.81 263 ASP A O 1
ATOM 2018 N N . LYS A 1 264 ? -18.105 7.697 17.097 1.00 75.12 264 LYS A N 1
ATOM 2019 C CA . LYS A 1 264 ? -16.960 7.151 16.363 1.00 75.12 264 LYS A CA 1
ATOM 2020 C C . LYS A 1 264 ? -17.026 5.624 16.360 1.00 75.12 264 LYS A C 1
ATOM 2022 O O . LYS A 1 264 ? -16.891 5.020 15.298 1.00 75.12 264 LYS A O 1
ATOM 2027 N N . ARG A 1 265 ? -17.252 5.006 17.525 1.00 87.19 265 ARG A N 1
ATOM 2028 C CA . ARG A 1 265 ? -17.254 3.543 17.702 1.00 87.19 265 ARG A CA 1
ATOM 2029 C C . ARG A 1 265 ? -18.551 2.897 17.214 1.00 87.19 265 ARG A C 1
ATOM 2031 O O . ARG A 1 265 ? -18.509 1.787 16.704 1.00 87.19 265 ARG A O 1
ATOM 2038 N N . ALA A 1 266 ? -19.670 3.621 17.231 1.00 85.75 266 ALA A N 1
ATOM 2039 C CA . ALA A 1 266 ? -20.961 3.166 16.706 1.00 85.75 266 ALA A CA 1
ATOM 2040 C C . ALA A 1 266 ? -20.949 2.843 15.196 1.00 85.75 266 ALA A C 1
ATOM 2042 O O . ALA A 1 266 ? -21.899 2.269 14.668 1.00 85.75 266 ALA A O 1
ATOM 2043 N N . ARG A 1 267 ? -19.895 3.246 14.472 1.00 84.44 267 ARG A N 1
ATOM 2044 C CA . ARG A 1 267 ? -19.729 2.983 13.035 1.00 84.44 267 ARG A CA 1
ATOM 2045 C C . ARG A 1 267 ? -18.947 1.708 12.733 1.00 84.44 267 ARG A C 1
ATOM 2047 O O . ARG A 1 267 ? -18.869 1.367 11.554 1.00 84.44 267 ARG A O 1
ATOM 2054 N N . ILE A 1 268 ? -18.353 1.078 13.746 1.00 89.38 268 ILE A N 1
ATOM 2055 C CA . ILE A 1 268 ? -17.571 -0.151 13.603 1.00 89.38 268 ILE A CA 1
ATOM 2056 C C . ILE A 1 268 ? -18.517 -1.294 13.268 1.00 89.38 268 ILE A C 1
ATOM 2058 O O . ILE A 1 268 ? -19.579 -1.430 13.877 1.00 89.38 268 ILE A O 1
ATOM 2062 N N . LYS A 1 269 ? -18.136 -2.103 12.285 1.00 88.94 269 LYS A N 1
ATOM 2063 C CA . LYS A 1 269 ? -18.905 -3.268 11.855 1.00 88.94 269 LYS A CA 1
ATOM 2064 C C . LYS A 1 269 ? -18.020 -4.505 11.749 1.00 88.94 269 LYS A C 1
ATOM 2066 O O . LYS A 1 269 ? -16.821 -4.366 11.504 1.00 88.94 269 LYS A O 1
ATOM 2071 N N . PRO A 1 270 ? -18.610 -5.708 11.850 1.00 90.81 270 PRO A N 1
ATOM 2072 C CA . PRO A 1 270 ? -17.928 -6.937 11.463 1.00 90.81 270 PRO A CA 1
ATOM 2073 C C . PRO A 1 270 ? -17.280 -6.794 10.078 1.00 90.81 270 PRO A C 1
ATOM 2075 O O . PRO A 1 270 ? -17.918 -6.330 9.128 1.00 90.81 270 PRO A O 1
ATOM 2078 N N . GLY A 1 271 ? -16.006 -7.170 9.971 1.00 78.94 271 GLY A N 1
ATOM 2079 C CA . GLY A 1 271 ? -15.193 -7.035 8.761 1.00 78.94 271 GLY A CA 1
ATOM 2080 C C . GLY A 1 271 ? -14.398 -5.731 8.640 1.00 78.94 271 GLY A C 1
ATOM 2081 O O . GLY A 1 271 ? -13.494 -5.676 7.804 1.00 78.94 271 GLY A O 1
ATOM 2082 N N . ASP A 1 272 ? -14.670 -4.717 9.467 1.00 86.06 272 ASP A N 1
ATOM 2083 C CA . ASP A 1 272 ? -13.792 -3.549 9.589 1.00 86.06 272 ASP A CA 1
ATOM 2084 C C . ASP A 1 272 ? -12.439 -3.948 10.198 1.00 86.06 272 ASP A C 1
ATOM 2086 O O . ASP A 1 272 ? -12.249 -5.056 10.710 1.00 86.06 272 ASP A O 1
ATOM 2090 N N . LYS A 1 273 ? -11.482 -3.021 10.172 1.00 85.69 273 LYS A N 1
ATOM 2091 C CA . LYS A 1 273 ? -10.218 -3.174 10.893 1.00 85.69 273 LYS A CA 1
ATOM 2092 C C . LYS A 1 273 ? -10.050 -2.074 11.922 1.00 85.69 273 LYS A C 1
ATOM 2094 O O . LYS A 1 273 ? -10.541 -0.958 11.745 1.00 85.69 273 LYS A O 1
ATOM 2099 N N . ILE A 1 274 ? -9.301 -2.372 12.973 1.00 89.06 274 ILE A N 1
ATOM 2100 C CA . ILE A 1 274 ? -8.886 -1.378 13.960 1.00 89.06 274 ILE A CA 1
ATOM 2101 C C . ILE A 1 274 ? -7.366 -1.358 13.988 1.00 89.06 274 ILE A C 1
ATOM 2103 O O . ILE A 1 274 ? -6.732 -2.405 14.078 1.00 89.06 274 ILE A O 1
ATOM 2107 N N . LEU A 1 275 ? -6.792 -0.161 13.894 1.00 81.50 275 LEU A N 1
ATOM 2108 C CA . LEU A 1 275 ? -5.368 0.054 14.093 1.00 81.50 275 LEU A CA 1
ATOM 2109 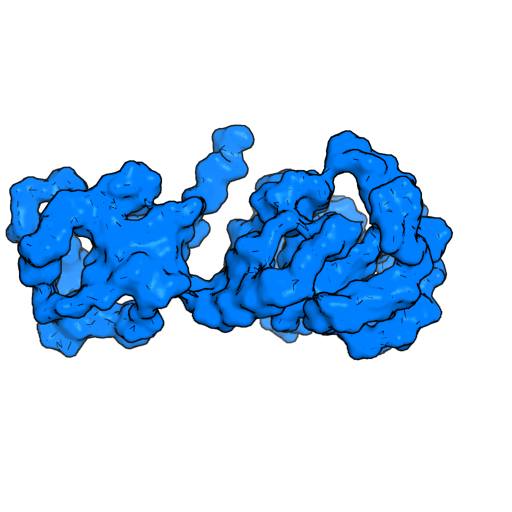C C . LEU A 1 275 ? -5.158 0.667 15.481 1.00 81.50 275 LEU A C 1
ATOM 2111 O O . LEU A 1 275 ? -5.422 1.859 15.694 1.00 81.50 275 LEU A O 1
ATOM 2115 N N . PHE A 1 276 ? -4.711 -0.162 16.427 1.00 85.75 276 PHE A N 1
ATOM 2116 C CA . PHE A 1 276 ? -4.392 0.266 17.786 1.00 85.75 276 PHE A CA 1
ATOM 2117 C C . PHE A 1 276 ? -2.993 0.862 17.849 1.00 85.75 276 PHE A C 1
ATOM 2119 O O . PHE A 1 276 ? -2.037 0.260 17.366 1.00 85.75 276 PHE A O 1
ATOM 2126 N N . ASN A 1 277 ? -2.877 2.051 18.444 1.00 77.69 277 ASN A N 1
ATOM 2127 C CA . ASN A 1 277 ? -1.613 2.768 18.653 1.00 77.69 277 ASN A CA 1
ATOM 2128 C C . ASN A 1 277 ? -0.752 2.914 17.389 1.00 77.69 277 ASN A C 1
ATOM 2130 O O . ASN A 1 277 ? 0.463 3.009 17.491 1.00 77.69 277 ASN A O 1
ATOM 2134 N N . ARG A 1 278 ? -1.371 2.917 16.198 1.00 66.19 278 ARG A N 1
ATOM 2135 C CA . ARG A 1 278 ? -0.662 2.883 14.903 1.00 66.19 278 ARG A CA 1
ATOM 2136 C C . ARG A 1 278 ? 0.271 1.671 14.720 1.00 66.19 278 ARG A C 1
ATOM 2138 O O . ARG A 1 278 ? 1.099 1.697 13.827 1.00 66.19 278 ARG A O 1
ATOM 2145 N N . ARG A 1 279 ? 0.104 0.616 15.523 1.00 70.06 279 ARG A N 1
ATOM 2146 C CA . ARG A 1 279 ? 1.020 -0.525 15.604 1.00 70.06 279 ARG A CA 1
ATOM 2147 C C . ARG A 1 279 ? 0.325 -1.860 15.357 1.00 70.06 279 ARG A C 1
ATOM 2149 O O . ARG A 1 279 ? 0.706 -2.597 14.460 1.00 70.06 279 ARG A O 1
ATOM 2156 N N . LEU A 1 280 ? -0.714 -2.177 16.126 1.00 78.12 280 LEU A N 1
ATOM 2157 C CA . LEU A 1 280 ? -1.379 -3.477 16.031 1.00 78.12 280 LEU A CA 1
ATOM 2158 C C . LEU A 1 280 ? -2.632 -3.366 15.166 1.00 78.12 280 LEU A C 1
ATOM 2160 O O . LEU A 1 280 ? -3.601 -2.703 15.552 1.00 78.12 280 LEU A O 1
ATOM 2164 N N . LEU A 1 281 ? -2.614 -4.014 14.001 1.00 80.81 281 LEU A N 1
ATOM 2165 C CA . LEU A 1 281 ? -3.772 -4.099 13.122 1.00 80.81 281 LEU A CA 1
ATOM 2166 C C . LEU A 1 281 ? -4.566 -5.362 13.450 1.00 80.81 281 LEU A C 1
ATOM 2168 O O . LEU A 1 281 ? -4.061 -6.483 13.362 1.00 80.81 281 LEU A O 1
ATOM 2172 N N . VAL A 1 282 ? -5.839 -5.173 13.776 1.00 89.44 282 VAL A N 1
ATOM 2173 C CA . VAL A 1 282 ? -6.767 -6.264 14.071 1.00 89.44 282 VAL A CA 1
ATOM 2174 C C . VAL A 1 282 ? -7.952 -6.234 13.120 1.00 89.44 282 VAL A C 1
ATOM 2176 O O . VAL A 1 282 ? -8.362 -5.176 12.629 1.00 89.44 282 VAL A O 1
ATOM 2179 N N . LYS A 1 283 ? -8.528 -7.405 12.880 1.00 88.81 283 LYS A N 1
ATOM 2180 C CA . LYS A 1 283 ? -9.809 -7.566 12.205 1.00 88.81 283 LYS A CA 1
ATOM 2181 C C . LYS A 1 283 ? -10.924 -7.509 13.235 1.00 88.81 283 LYS A C 1
ATOM 2183 O O . LYS A 1 283 ? -10.810 -8.143 14.275 1.00 88.81 283 LYS A O 1
ATOM 2188 N N . VAL A 1 284 ? -12.014 -6.820 12.922 1.00 94.88 284 VAL A N 1
ATOM 2189 C CA . VAL A 1 284 ? -13.255 -6.919 13.694 1.00 94.88 284 VAL A CA 1
ATOM 2190 C C . VAL A 1 284 ? -14.003 -8.165 13.234 1.00 94.88 284 VAL A C 1
ATOM 2192 O O . VAL A 1 284 ? -14.410 -8.260 12.072 1.00 94.88 284 VAL A O 1
ATOM 2195 N N . ILE A 1 285 ? -14.163 -9.122 14.140 1.00 96.50 285 ILE A N 1
ATOM 2196 C CA . ILE A 1 285 ? -14.878 -10.377 13.904 1.00 96.50 285 ILE A CA 1
ATOM 2197 C C . ILE A 1 285 ? -16.372 -10.169 14.116 1.00 96.50 285 ILE A C 1
ATOM 2199 O O . ILE A 1 285 ? -17.163 -10.502 13.235 1.00 96.50 285 ILE A O 1
ATOM 2203 N N . ASP A 1 286 ? -16.741 -9.550 15.235 1.00 97.62 286 ASP A N 1
ATOM 2204 C CA . ASP A 1 286 ? -18.123 -9.252 15.589 1.00 97.62 286 ASP A CA 1
ATOM 2205 C C . ASP A 1 286 ? -18.217 -8.002 16.485 1.00 97.62 286 ASP A C 1
ATOM 2207 O O . ASP A 1 286 ? -17.218 -7.552 17.053 1.00 97.62 286 ASP A O 1
ATOM 2211 N N . VAL A 1 287 ? -19.410 -7.407 16.588 1.00 97.44 287 VAL A N 1
ATOM 2212 C CA . VAL A 1 287 ? -19.680 -6.251 17.457 1.00 97.44 287 VAL A CA 1
ATOM 2213 C C . VAL A 1 287 ? -21.000 -6.462 18.188 1.00 97.44 287 VAL A C 1
ATOM 2215 O O . VAL A 1 287 ? -22.055 -6.541 17.558 1.00 97.44 287 VAL A O 1
ATOM 2218 N N . ARG A 1 288 ? -20.945 -6.496 19.520 1.00 98.00 288 ARG A N 1
ATOM 2219 C CA . ARG A 1 288 ? -22.104 -6.691 20.403 1.00 98.00 288 ARG A CA 1
ATOM 2220 C C . ARG A 1 288 ? -22.292 -5.484 21.313 1.00 98.00 288 ARG A C 1
ATOM 2222 O O . ARG A 1 288 ? -21.328 -4.798 21.648 1.00 98.00 288 ARG A O 1
ATOM 2229 N N . GLU A 1 289 ? -23.537 -5.194 21.676 1.00 97.44 289 GLU A N 1
ATOM 2230 C CA . GLU A 1 289 ? -23.900 -4.019 22.474 1.00 97.44 289 GLU A CA 1
ATOM 2231 C C . GLU A 1 289 ? -24.460 -4.435 23.834 1.00 97.44 289 GLU A C 1
ATOM 2233 O O . GLU A 1 289 ? -25.236 -5.387 23.908 1.00 97.44 289 GLU A O 1
ATOM 2238 N N . TYR A 1 290 ? -24.105 -3.686 24.878 1.00 96.62 290 TYR A N 1
ATOM 2239 C CA . TYR A 1 290 ? -24.558 -3.910 26.252 1.00 96.62 290 TYR A CA 1
ATOM 2240 C C . TYR A 1 290 ? -24.920 -2.590 26.934 1.00 96.62 290 TYR A C 1
ATOM 2242 O O . TYR A 1 290 ? -24.421 -1.521 26.557 1.00 96.62 290 TYR A O 1
ATOM 2250 N N . ASP A 1 291 ? -25.741 -2.662 27.981 1.00 94.06 291 ASP A N 1
ATOM 2251 C CA . ASP A 1 291 ? -26.171 -1.474 28.724 1.00 94.06 291 ASP A CA 1
ATOM 2252 C C . ASP A 1 291 ? -25.079 -0.967 29.684 1.00 94.06 291 ASP A C 1
ATOM 2254 O O . ASP A 1 291 ? -25.086 0.202 30.082 1.00 94.06 291 ASP A O 1
ATOM 2258 N N . SER A 1 292 ? -24.129 -1.829 30.069 1.00 95.44 292 SER A N 1
ATOM 2259 C CA . SER A 1 292 ? -23.048 -1.495 31.005 1.00 95.44 292 SER A CA 1
ATOM 2260 C C . SER A 1 292 ? -21.790 -2.344 30.810 1.00 95.44 292 SER A C 1
ATOM 2262 O O . SER A 1 292 ? -21.850 -3.460 30.295 1.00 95.44 292 SER A O 1
ATOM 2264 N N . PHE A 1 293 ? -20.644 -1.845 31.286 1.00 96.38 293 PHE A N 1
ATOM 2265 C CA . PHE A 1 293 ? -19.400 -2.618 31.336 1.00 96.38 293 PHE A CA 1
ATOM 2266 C C . PHE A 1 293 ? -19.523 -3.843 32.247 1.00 96.38 293 PHE A C 1
ATOM 2268 O O . PHE A 1 293 ? -18.918 -4.868 31.958 1.00 96.38 293 PHE A O 1
ATOM 2275 N N . GLU A 1 294 ? -20.307 -3.761 33.327 1.00 96.31 294 GLU A N 1
ATOM 2276 C CA . GLU A 1 294 ? -20.533 -4.898 34.228 1.00 96.31 294 GLU A CA 1
ATOM 2277 C C . GLU A 1 294 ? -21.221 -6.060 33.498 1.00 96.31 294 GLU A C 1
ATOM 2279 O O . GLU A 1 294 ? -20.789 -7.207 33.608 1.00 96.31 294 GLU A O 1
ATOM 2284 N N . GLU A 1 295 ? -22.274 -5.756 32.736 1.00 97.12 295 GLU A N 1
ATOM 2285 C CA . GLU A 1 295 ? -22.992 -6.740 31.924 1.00 97.12 295 GLU A CA 1
ATOM 2286 C C . GLU A 1 295 ? -22.087 -7.322 30.836 1.00 97.12 295 GLU A C 1
ATOM 2288 O O . GLU A 1 295 ? -21.959 -8.539 30.733 1.00 97.12 295 GLU A O 1
ATOM 2293 N N . MET A 1 296 ? -21.386 -6.459 30.096 1.00 97.88 296 MET A N 1
ATOM 2294 C CA . MET A 1 296 ? -20.444 -6.872 29.057 1.00 97.88 296 MET A CA 1
ATOM 2295 C C . MET A 1 296 ? -19.375 -7.830 29.604 1.00 97.88 296 MET A C 1
ATOM 2297 O O . MET A 1 296 ? -19.147 -8.886 29.028 1.00 97.88 296 MET A O 1
ATOM 2301 N N . LEU A 1 297 ? -18.739 -7.500 30.735 1.00 97.94 297 LEU A N 1
ATOM 2302 C CA . LEU A 1 297 ? -17.708 -8.345 31.352 1.00 97.94 297 LEU A CA 1
ATOM 2303 C C . LEU A 1 297 ? -18.252 -9.704 31.815 1.00 97.94 297 LEU A C 1
ATOM 2305 O O . LEU A 1 297 ? -17.522 -10.694 31.793 1.00 97.94 297 LEU A O 1
ATOM 2309 N N . ARG A 1 298 ? -19.520 -9.760 32.240 1.00 97.38 298 ARG A N 1
ATOM 2310 C CA . ARG A 1 298 ? -20.176 -11.006 32.655 1.00 97.38 298 ARG A CA 1
ATOM 2311 C C . ARG A 1 298 ? -20.478 -11.918 31.467 1.00 97.38 298 ARG A C 1
ATOM 2313 O O . ARG A 1 298 ? -20.275 -13.121 31.583 1.00 97.38 298 ARG A O 1
ATOM 2320 N N . GLU A 1 299 ? -20.971 -11.352 30.368 1.00 97.94 299 GLU A N 1
ATOM 2321 C CA . GLU A 1 299 ? -21.425 -12.111 29.196 1.00 97.94 299 GLU A CA 1
ATOM 2322 C C . GLU A 1 299 ? -20.272 -12.497 28.258 1.00 97.94 299 GLU A C 1
ATOM 2324 O O . GLU A 1 299 ? -20.231 -13.621 27.766 1.00 97.94 299 GLU A O 1
ATOM 2329 N N . GLU A 1 300 ? -19.307 -11.598 28.039 1.00 97.81 300 GLU A N 1
ATOM 2330 C CA . GLU A 1 300 ? -18.136 -11.857 27.183 1.00 97.81 300 GLU A CA 1
ATOM 2331 C C . GLU A 1 3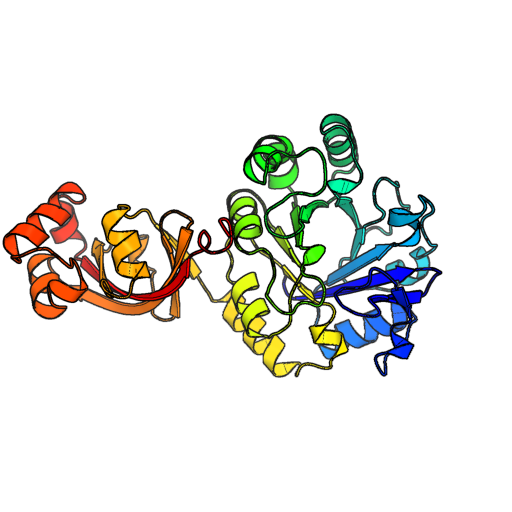00 ? -17.070 -12.721 27.876 1.00 97.81 300 GLU A C 1
ATOM 2333 O O . GLU A 1 300 ? -16.203 -13.291 27.214 1.00 97.81 300 GLU A O 1
ATOM 2338 N N . GLY A 1 301 ? -17.121 -12.824 29.207 1.00 96.75 301 GLY A N 1
ATOM 2339 C CA . GLY A 1 301 ? -16.091 -13.459 30.026 1.00 96.75 301 GLY A CA 1
ATOM 2340 C C . GLY A 1 301 ? -14.931 -12.506 30.318 1.00 96.75 301 GLY A C 1
ATOM 2341 O O . GLY A 1 301 ? -14.316 -11.928 29.416 1.00 96.75 301 GLY A O 1
ATOM 2342 N N . LEU A 1 302 ? -14.613 -12.341 31.603 1.00 95.38 302 LEU A N 1
ATOM 2343 C CA . LEU A 1 302 ? -13.583 -11.412 32.070 1.00 95.38 302 LEU A CA 1
ATOM 2344 C C . LEU A 1 302 ? -12.215 -11.726 31.451 1.00 95.38 302 LEU A C 1
ATOM 2346 O O . LEU A 1 302 ? -11.497 -10.811 31.061 1.00 95.38 302 LEU A O 1
ATOM 2350 N N . GLU A 1 303 ? -11.891 -13.006 31.290 1.00 95.44 303 GLU A N 1
ATOM 2351 C CA . GLU A 1 303 ? -10.645 -13.488 30.704 1.00 95.44 303 GLU A CA 1
ATOM 2352 C C . GLU A 1 303 ? -10.457 -13.088 29.237 1.00 95.44 303 GLU A C 1
ATOM 2354 O O . GLU A 1 303 ? -9.320 -12.917 28.810 1.00 95.44 303 GLU A O 1
ATOM 2359 N N . ASN A 1 304 ? -11.543 -12.893 28.481 1.00 96.69 304 ASN A N 1
ATOM 2360 C CA . ASN A 1 304 ? -11.488 -12.514 27.066 1.00 96.69 304 ASN A CA 1
ATOM 2361 C C . ASN A 1 304 ? -11.334 -10.997 26.886 1.00 96.69 304 ASN A C 1
ATOM 2363 O O . ASN A 1 304 ? -10.772 -10.537 25.887 1.00 96.69 304 ASN A O 1
ATOM 2367 N N . VAL A 1 305 ? -11.830 -10.216 27.855 1.00 97.00 305 VAL A N 1
ATOM 2368 C CA . VAL A 1 305 ? -11.854 -8.747 27.804 1.00 97.00 305 VAL A CA 1
ATOM 2369 C C . VAL A 1 305 ? -10.689 -8.126 28.578 1.00 97.00 305 VAL A C 1
ATOM 2371 O O . VAL A 1 305 ? -10.016 -7.232 28.071 1.00 97.00 305 VAL A O 1
ATOM 2374 N N . LEU A 1 306 ? -10.431 -8.566 29.806 1.00 96.19 306 LEU A N 1
ATOM 2375 C CA . LEU A 1 306 ? -9.369 -8.064 30.680 1.00 96.19 306 LEU A CA 1
ATOM 2376 C C . LEU A 1 306 ? -8.603 -9.253 31.291 1.00 96.19 306 LEU A C 1
ATOM 2378 O O . LEU A 1 306 ? -8.760 -9.544 32.480 1.00 96.19 306 LEU A O 1
ATOM 2382 N N . PRO A 1 307 ? -7.772 -9.959 30.495 1.00 92.25 307 PRO A N 1
ATOM 2383 C CA . PRO A 1 307 ? -6.950 -11.039 31.024 1.00 92.25 307 PRO A CA 1
ATOM 2384 C C . PRO A 1 307 ? -6.083 -10.547 32.190 1.00 92.25 307 PRO A C 1
ATOM 2386 O O . PRO A 1 307 ? -5.540 -9.445 32.137 1.00 92.25 307 PRO A O 1
ATOM 2389 N N . ASN A 1 308 ? -5.900 -11.395 33.204 1.00 91.44 308 ASN A N 1
ATOM 2390 C CA . ASN A 1 308 ? -5.171 -11.112 34.453 1.00 91.44 308 ASN A CA 1
ATOM 2391 C C . ASN A 1 308 ? -5.891 -10.202 35.467 1.00 91.44 308 ASN A C 1
ATOM 2393 O O . ASN A 1 308 ? -5.281 -9.827 36.465 1.00 91.44 308 ASN A O 1
ATOM 2397 N N . VAL A 1 309 ? -7.168 -9.876 35.246 1.00 94.62 309 VAL A N 1
ATOM 2398 C CA . VAL A 1 309 ? -8.028 -9.240 36.256 1.00 94.62 309 VAL A CA 1
ATOM 2399 C C . VAL A 1 309 ? -8.848 -10.311 36.977 1.00 94.62 309 VAL A C 1
ATOM 2401 O O . VAL A 1 309 ? -9.424 -11.188 36.336 1.00 94.62 309 VAL A O 1
ATOM 2404 N N . ASP A 1 310 ? -8.914 -10.238 38.309 1.00 92.25 310 ASP A N 1
ATOM 2405 C CA . ASP A 1 310 ? -9.460 -11.321 39.142 1.00 92.25 310 ASP A CA 1
ATOM 2406 C C . ASP A 1 310 ? -10.979 -11.213 39.395 1.00 92.25 310 ASP A C 1
ATOM 2408 O O . ASP A 1 310 ? -11.605 -12.178 39.842 1.00 92.25 310 ASP A O 1
ATOM 2412 N N . SER A 1 311 ? -11.597 -10.049 39.149 1.00 96.50 311 SER A N 1
ATOM 2413 C CA . SER A 1 311 ? -13.028 -9.821 39.421 1.00 96.50 311 SER A CA 1
ATOM 2414 C C . SER A 1 311 ? -13.699 -8.822 38.470 1.00 96.50 311 SER A C 1
ATOM 2416 O O . SER A 1 311 ? -13.058 -7.921 37.927 1.00 96.50 311 SER A O 1
ATOM 2418 N N . ILE A 1 312 ? -15.022 -8.953 38.297 1.00 96.19 312 ILE A N 1
ATOM 2419 C CA . ILE A 1 312 ? -15.828 -8.021 37.486 1.00 96.19 312 ILE A CA 1
ATOM 2420 C C . ILE A 1 312 ? -15.780 -6.616 38.093 1.00 96.19 312 ILE A C 1
ATOM 2422 O O . ILE A 1 312 ? -15.667 -5.635 37.361 1.00 96.19 312 ILE A O 1
ATOM 2426 N N . GLU A 1 313 ? -15.835 -6.508 39.421 1.00 96.00 313 GLU A N 1
ATOM 2427 C CA . GLU A 1 313 ? -15.788 -5.232 40.130 1.00 96.00 313 GLU A CA 1
ATOM 2428 C C . GLU A 1 313 ? -14.500 -4.461 39.814 1.00 96.00 313 GLU A C 1
ATOM 2430 O O . GLU A 1 313 ? -14.553 -3.269 39.509 1.00 96.00 313 GLU A O 1
ATOM 2435 N N . GLU A 1 314 ? -13.351 -5.142 39.819 1.00 96.19 314 GLU A N 1
ATOM 2436 C CA . GLU A 1 314 ? -12.068 -4.551 39.432 1.00 96.19 314 GLU A CA 1
ATOM 2437 C C . GLU A 1 314 ? -12.040 -4.157 37.948 1.00 96.19 314 GLU A C 1
ATOM 2439 O O . GLU A 1 314 ? -11.605 -3.053 37.610 1.00 96.19 314 GLU A O 1
ATOM 2444 N N . GLY A 1 315 ? -12.569 -5.009 37.064 1.00 95.31 315 GLY A N 1
ATOM 2445 C CA . GLY A 1 315 ? -12.669 -4.714 35.634 1.00 95.31 315 GLY A CA 1
ATOM 2446 C C . GLY A 1 315 ? -13.505 -3.465 35.336 1.00 95.31 315 GLY A C 1
ATOM 2447 O O . GLY A 1 315 ? -13.118 -2.620 34.524 1.00 95.31 315 GLY A O 1
ATOM 2448 N N . VAL A 1 316 ? -14.623 -3.284 36.043 1.00 95.25 316 VAL A N 1
ATOM 2449 C CA . VAL A 1 316 ? -15.446 -2.070 35.945 1.00 95.25 316 VAL A CA 1
ATOM 2450 C C . VAL A 1 316 ? -14.665 -0.838 36.416 1.00 95.25 316 VAL A C 1
ATOM 2452 O O . VAL A 1 316 ? -14.735 0.214 35.774 1.00 95.25 316 VAL A O 1
ATOM 2455 N N . GLU A 1 317 ? -13.890 -0.942 37.499 1.00 95.06 317 GLU A N 1
ATOM 2456 C CA . GLU A 1 317 ? -13.052 0.164 37.978 1.00 95.06 317 GLU A CA 1
ATOM 2457 C C . GLU A 1 317 ? -11.942 0.543 36.988 1.00 95.06 317 GLU A C 1
ATOM 2459 O O . GLU A 1 317 ? -11.629 1.727 36.861 1.00 95.06 317 GLU A O 1
ATOM 2464 N N . ILE A 1 318 ? -11.387 -0.411 36.232 1.00 94.12 318 ILE A N 1
ATOM 2465 C CA . ILE A 1 318 ? -10.454 -0.121 35.131 1.00 94.12 318 ILE A CA 1
ATOM 2466 C C . ILE A 1 318 ? -11.142 0.749 34.072 1.00 94.12 318 ILE A C 1
ATOM 2468 O O . ILE A 1 318 ? -10.639 1.826 33.746 1.00 94.12 318 ILE A O 1
ATOM 2472 N N . TYR A 1 319 ? -12.326 0.360 33.589 1.00 92.62 319 TYR A N 1
ATOM 2473 C CA . TYR A 1 319 ? -13.058 1.144 32.586 1.00 92.62 319 TYR A CA 1
ATOM 2474 C C . TYR A 1 319 ? -13.452 2.545 33.075 1.00 92.62 319 TYR A C 1
ATOM 2476 O O . TYR A 1 319 ? -13.418 3.506 32.297 1.00 92.62 319 TYR A O 1
ATOM 2484 N N . ARG A 1 320 ? -13.753 2.697 34.371 1.00 89.62 320 ARG A N 1
ATOM 2485 C CA . ARG A 1 320 ? -14.071 3.992 35.000 1.00 89.62 320 ARG A CA 1
ATOM 2486 C C . ARG A 1 320 ? -12.910 4.985 34.998 1.00 89.62 320 ARG A C 1
ATOM 2488 O O . ARG A 1 320 ? -13.155 6.188 35.098 1.00 89.62 320 ARG A O 1
ATOM 2495 N N . ARG A 1 321 ? -11.665 4.525 34.826 1.00 90.06 321 ARG A N 1
ATOM 2496 C CA . ARG A 1 321 ? -10.500 5.410 34.630 1.00 90.06 321 ARG A CA 1
ATOM 2497 C C . ARG A 1 321 ? -10.574 6.158 33.297 1.00 90.06 321 ARG A C 1
ATOM 2499 O O . ARG A 1 321 ? -10.078 7.278 33.202 1.00 90.06 321 ARG A O 1
ATOM 2506 N N . PHE A 1 322 ? -11.225 5.571 32.289 1.00 82.38 322 PHE A N 1
ATOM 2507 C CA . PHE A 1 322 ? -11.312 6.124 30.932 1.00 82.38 322 PHE A CA 1
ATOM 2508 C C . PHE A 1 322 ? -12.670 6.760 30.622 1.00 82.38 322 PHE A C 1
ATOM 2510 O O . PHE A 1 322 ? -12.751 7.711 29.838 1.00 82.38 322 PHE A O 1
ATOM 2517 N N . TYR A 1 323 ? -13.748 6.248 31.220 1.00 83.31 323 TYR A N 1
ATOM 2518 C CA . TYR A 1 323 ? -15.115 6.656 30.915 1.00 83.31 323 TYR A CA 1
ATOM 2519 C C . TYR A 1 323 ? -15.896 6.985 32.185 1.00 83.31 323 TYR A C 1
ATOM 2521 O O . TYR A 1 323 ? -15.920 6.220 33.143 1.00 83.31 323 TYR A O 1
ATOM 2529 N N . SER A 1 324 ? -16.596 8.121 32.188 1.00 80.75 324 SER A N 1
ATOM 2530 C CA . SER A 1 324 ? -17.524 8.429 33.273 1.00 80.75 324 SER A CA 1
ATOM 2531 C C . SER A 1 324 ? -18.782 7.561 33.173 1.00 80.75 324 SER A C 1
ATOM 2533 O O . SER A 1 324 ? -19.284 7.303 32.077 1.00 80.75 324 SER A O 1
ATOM 2535 N N . SER A 1 325 ? -19.361 7.202 34.321 1.00 79.12 325 SER A N 1
ATOM 2536 C CA . SER A 1 325 ? -20.619 6.436 34.398 1.00 79.12 325 SER A CA 1
ATOM 2537 C C . SER A 1 325 ? -21.792 7.104 33.666 1.00 79.12 325 SER A C 1
ATOM 2539 O O . SER A 1 325 ? -22.732 6.441 33.236 1.00 79.12 325 SER A O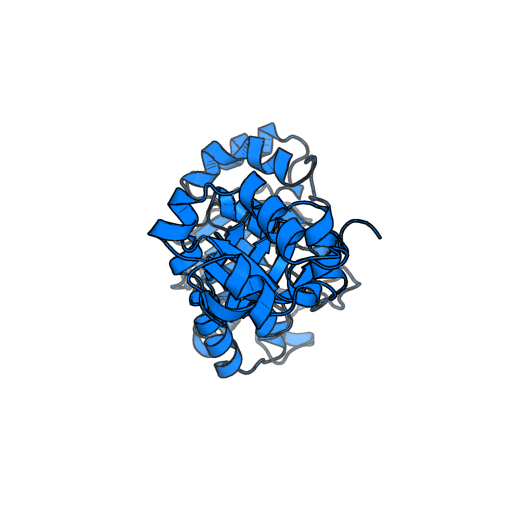 1
ATOM 2541 N N . GLY A 1 326 ? -21.746 8.429 33.489 1.00 77.81 326 GLY A N 1
ATOM 2542 C CA . GLY A 1 326 ? -22.725 9.164 32.689 1.00 77.81 326 GLY A CA 1
ATOM 2543 C C . GLY A 1 326 ? -22.647 8.855 31.191 1.00 77.81 326 GLY A C 1
ATOM 2544 O O . GLY A 1 326 ? -23.688 8.790 30.545 1.00 77.81 326 GLY A O 1
ATOM 2545 N N . LYS A 1 327 ? -21.444 8.642 30.636 1.00 74.44 327 LYS A N 1
ATOM 2546 C CA . LYS A 1 327 ? -21.270 8.280 29.218 1.00 74.44 327 LYS A CA 1
ATOM 2547 C C . LYS A 1 327 ? -21.724 6.852 28.947 1.00 74.44 327 LYS A C 1
ATOM 2549 O O . LYS A 1 327 ? -22.441 6.629 27.982 1.00 74.44 327 LYS A O 1
ATOM 2554 N N . GLU A 1 328 ? -21.354 5.929 29.827 1.00 83.81 328 GLU A N 1
ATOM 2555 C CA . GLU A 1 328 ? -21.818 4.540 29.794 1.00 83.81 328 GLU A CA 1
ATOM 2556 C C . GLU A 1 328 ? -23.352 4.475 29.760 1.00 83.81 328 GLU A C 1
ATOM 2558 O O . GLU A 1 328 ? -23.918 3.934 28.821 1.00 83.81 328 GLU A O 1
ATOM 2563 N N . LYS A 1 329 ? -24.041 5.154 30.688 1.00 81.69 329 LYS A N 1
ATOM 2564 C CA . LYS A 1 329 ? -25.516 5.180 30.719 1.00 81.69 329 LYS A CA 1
ATOM 2565 C C . LYS A 1 329 ? -26.172 5.845 29.510 1.00 81.69 329 LYS A C 1
ATOM 2567 O O . LYS A 1 329 ? -27.324 5.554 29.213 1.00 81.69 329 LYS A O 1
ATOM 2572 N N . MET A 1 330 ? -25.500 6.810 28.885 1.00 82.69 330 MET A N 1
ATOM 2573 C CA . MET A 1 330 ? -26.070 7.577 27.774 1.00 82.69 330 MET A CA 1
ATOM 2574 C C . MET A 1 330 ? -25.951 6.837 26.444 1.00 82.69 330 MET A C 1
ATOM 2576 O O . MET A 1 330 ? -26.836 6.964 25.602 1.00 82.69 330 MET A O 1
ATOM 2580 N N . PHE A 1 331 ? -24.857 6.104 26.252 1.00 84.75 331 PHE A N 1
ATOM 2581 C CA . PHE A 1 331 ? -24.504 5.524 24.960 1.00 84.75 331 PHE A CA 1
ATOM 2582 C C . PHE A 1 331 ? -24.495 3.993 24.960 1.00 84.75 331 PHE A C 1
ATOM 2584 O O . PHE A 1 331 ? -24.585 3.401 23.889 1.00 84.75 331 PHE A O 1
ATOM 2591 N N . GLY A 1 332 ? -24.413 3.354 26.127 1.00 92.38 332 GLY A N 1
ATOM 2592 C CA . GLY A 1 332 ? -24.110 1.932 26.251 1.00 92.38 332 GLY A CA 1
ATOM 2593 C C . GLY A 1 332 ? -22.641 1.632 25.947 1.00 92.38 332 GLY A C 1
ATOM 2594 O O . GLY A 1 332 ? -21.803 2.531 25.767 1.00 92.38 332 GLY A O 1
ATOM 2595 N N . VAL A 1 333 ? -22.321 0.344 25.877 1.00 95.44 333 VAL A N 1
ATOM 2596 C CA . VAL A 1 333 ? -20.973 -0.158 25.596 1.00 95.44 333 VAL A CA 1
ATOM 2597 C C . VAL A 1 333 ? -20.990 -1.143 24.431 1.00 95.44 333 VAL A C 1
ATOM 2599 O O . VAL A 1 333 ? -22.000 -1.777 24.140 1.00 95.44 333 VAL A O 1
ATOM 2602 N N . LEU A 1 334 ? -19.857 -1.239 23.747 1.00 97.38 334 LEU A N 1
ATOM 2603 C CA . LEU A 1 334 ? -19.578 -2.201 22.696 1.00 97.38 334 LEU A CA 1
ATOM 2604 C C . LEU A 1 334 ? -18.548 -3.205 23.194 1.00 97.38 334 LEU A C 1
ATOM 2606 O O . LEU A 1 334 ? -17.489 -2.793 23.674 1.00 97.38 334 LEU A O 1
ATOM 2610 N N . ALA A 1 335 ? -18.828 -4.484 22.980 1.00 98.12 335 ALA A N 1
ATOM 2611 C CA . ALA A 1 335 ? -17.826 -5.532 22.905 1.00 98.12 335 ALA A CA 1
ATOM 2612 C C . ALA A 1 335 ? -17.437 -5.711 21.436 1.00 98.12 335 ALA A C 1
ATOM 2614 O O . ALA A 1 335 ? -18.275 -6.042 20.595 1.00 98.12 335 ALA A O 1
ATOM 2615 N N . ILE A 1 336 ? -16.177 -5.438 21.116 1.00 98.12 336 ILE A N 1
ATOM 2616 C CA . ILE A 1 336 ? -15.640 -5.585 19.766 1.00 98.12 336 ILE A CA 1
ATOM 2617 C C . ILE A 1 336 ? -14.770 -6.833 19.769 1.00 98.12 336 ILE A C 1
ATOM 2619 O O . ILE A 1 336 ? -13.666 -6.815 20.312 1.00 98.12 336 ILE A O 1
ATOM 2623 N N . GLU A 1 337 ? -15.267 -7.914 19.184 1.00 98.38 337 GLU A N 1
ATOM 2624 C CA . GLU A 1 337 ? -14.486 -9.135 19.021 1.00 98.38 337 GLU A CA 1
ATOM 2625 C C . GLU A 1 337 ? -13.450 -8.923 17.923 1.00 98.38 337 GLU A C 1
ATOM 2627 O O . GLU A 1 337 ? -13.768 -8.438 16.830 1.00 98.38 337 GLU A O 1
ATOM 2632 N N . ILE A 1 338 ? -12.201 -9.249 18.228 1.00 97.56 338 ILE A N 1
ATOM 2633 C CA . ILE A 1 338 ? -11.055 -8.913 17.399 1.00 97.56 338 ILE A CA 1
ATOM 2634 C C . ILE A 1 338 ? -10.112 -10.095 17.230 1.00 97.56 338 ILE A C 1
ATOM 2636 O O . ILE A 1 338 ? -9.896 -10.890 18.139 1.00 97.56 338 ILE A O 1
ATOM 2640 N N . GLU A 1 339 ? -9.504 -10.159 16.054 1.00 93.19 339 GLU A N 1
ATOM 2641 C CA . GLU A 1 339 ? -8.450 -11.114 15.727 1.00 93.19 339 GLU A CA 1
ATOM 2642 C C . GLU A 1 339 ? -7.214 -10.334 15.257 1.00 93.19 339 GLU A C 1
ATOM 2644 O O . GLU A 1 339 ? -7.339 -9.498 14.350 1.00 93.19 339 GLU A O 1
ATOM 2649 N N . PRO A 1 340 ? -6.030 -10.540 15.862 1.00 88.19 340 PRO A N 1
ATOM 2650 C CA . PRO A 1 340 ? -4.810 -9.894 15.395 1.00 88.19 340 PRO A CA 1
ATOM 2651 C C . PRO A 1 340 ? -4.488 -10.342 13.965 1.00 88.19 340 PRO A C 1
ATOM 2653 O O . PRO A 1 340 ? -4.473 -11.532 13.665 1.00 88.19 340 PRO A O 1
ATOM 2656 N N . ILE A 1 341 ? -4.243 -9.375 13.076 1.00 77.31 341 ILE A N 1
ATOM 2657 C CA . ILE A 1 341 ? -3.813 -9.636 11.694 1.00 77.31 341 ILE A CA 1
ATOM 2658 C C . ILE A 1 341 ? -2.291 -9.531 11.610 1.00 77.31 341 ILE A C 1
ATOM 2660 O O . ILE A 1 341 ? -1.635 -10.435 11.104 1.00 77.31 341 ILE A O 1
ATOM 2664 N N . MET A 1 342 ? -1.745 -8.399 12.062 1.00 67.62 342 MET A N 1
ATOM 2665 C CA . MET A 1 342 ? -0.316 -8.092 12.002 1.00 67.62 342 MET A CA 1
ATOM 2666 C C . MET A 1 342 ? 0.060 -7.089 13.100 1.00 67.62 342 MET A C 1
ATOM 2668 O O . MET A 1 342 ? -0.661 -6.109 13.316 1.00 67.62 342 MET A O 1
ATOM 2672 N N . ASP A 1 343 ? 1.187 -7.317 13.779 1.00 64.94 343 ASP A N 1
ATOM 2673 C CA . ASP A 1 343 ? 1.896 -6.269 14.523 1.00 64.94 343 ASP A CA 1
ATOM 2674 C C . ASP A 1 343 ? 2.872 -5.611 13.546 1.00 64.94 343 ASP A C 1
ATOM 2676 O O . ASP A 1 343 ? 3.793 -6.261 13.057 1.00 64.94 343 ASP A O 1
ATOM 2680 N N . LEU A 1 344 ? 2.641 -4.336 13.231 1.00 51.97 344 LEU A N 1
ATOM 2681 C CA . LEU A 1 344 ? 3.458 -3.590 12.274 1.00 51.97 344 LEU A CA 1
ATOM 2682 C C . LEU A 1 344 ? 4.914 -3.444 12.757 1.00 51.97 344 LEU A C 1
ATOM 2684 O O . LEU A 1 344 ? 5.810 -3.315 11.936 1.00 51.97 344 LEU A O 1
ATOM 2688 N N . TRP A 1 345 ? 5.178 -3.568 14.065 1.00 48.66 345 TRP A N 1
ATOM 2689 C CA . TRP A 1 345 ? 6.527 -3.409 14.628 1.00 48.66 345 TRP A CA 1
ATOM 2690 C C . TRP A 1 345 ? 7.314 -4.714 14.794 1.00 48.66 345 TRP A C 1
ATOM 2692 O O . TRP A 1 345 ? 8.528 -4.659 14.980 1.00 48.66 345 TRP A O 1
ATOM 2702 N N . GLU A 1 346 ? 6.685 -5.890 14.691 1.00 42.84 346 GLU A N 1
ATOM 2703 C CA . GLU A 1 346 ? 7.424 -7.170 14.714 1.00 42.84 346 GLU A CA 1
ATOM 2704 C C . GLU A 1 346 ? 8.231 -7.435 13.435 1.00 42.84 346 GLU A C 1
ATOM 2706 O O . GLU A 1 346 ? 9.033 -8.359 13.412 1.00 42.84 346 GLU A O 1
ATOM 2711 N N . GLY A 1 347 ? 8.067 -6.605 12.400 1.00 38.75 347 GLY A N 1
ATOM 2712 C CA . GLY A 1 347 ? 8.888 -6.623 11.186 1.00 38.75 347 GLY A CA 1
ATOM 2713 C C . GLY A 1 347 ? 9.989 -5.557 11.129 1.00 38.75 347 GLY A C 1
ATOM 2714 O O . GLY A 1 347 ? 10.639 -5.449 10.097 1.00 38.75 347 GLY A O 1
ATOM 2715 N N . ILE A 1 348 ? 10.184 -4.747 12.182 1.00 33.56 348 ILE A N 1
ATOM 2716 C CA . ILE A 1 348 ? 11.157 -3.629 12.194 1.00 33.56 348 ILE A CA 1
ATOM 2717 C C . ILE A 1 348 ? 12.365 -3.915 13.112 1.00 33.56 348 ILE A C 1
ATOM 2719 O O . ILE A 1 348 ? 13.324 -3.148 13.139 1.00 33.56 348 ILE A O 1
ATOM 2723 N N . CYS A 1 349 ? 12.357 -5.011 13.877 1.00 27.48 349 CYS A N 1
ATOM 2724 C CA . CYS A 1 349 ? 13.392 -5.290 14.883 1.00 27.48 349 CYS A CA 1
ATOM 2725 C C . CYS A 1 349 ? 14.081 -6.658 14.776 1.00 27.48 349 CYS A C 1
ATOM 2727 O O . CYS A 1 349 ? 14.698 -7.063 15.758 1.00 27.48 349 CYS A O 1
ATOM 2729 N N . ASP A 1 350 ? 14.051 -7.313 13.613 1.00 29.47 350 ASP A N 1
ATOM 2730 C CA . ASP A 1 350 ? 14.974 -8.418 13.305 1.00 29.47 350 ASP A CA 1
ATOM 2731 C C . ASP A 1 350 ? 15.806 -8.129 12.050 1.00 29.47 350 ASP A C 1
ATOM 2733 O O . ASP A 1 350 ? 15.209 -7.748 11.017 1.00 29.47 350 ASP A O 1
#

Organism: Methanopyrus kandleri (strain AV19 / DSM 6324 / JCM 9639 / NBRC 100938) (NCBI:txid190192)

Sequence (350 aa):
MGLGVALDIKEGKVVVRRSPDVREYIPISRRYDLPDDPHELATLLVERYDLDFVYVADLDAILRGEPADTSDALESLEKPVFVDVGACEPDLPSHAHRVIPTECYDDKSEYIEDLEEDESAVAGLDLNGSEILGPWDGVGDFLDTVVEVVYRRDPGVLVIDVGAVGSKEGPPYEAATSVGMYSTALIGGGVGHPEHVKLALGTPGVSGVILGTILFEGVDPMKLEQARREGKRLRVHHMGLEEEYLNLIKEGKKTVEGRVKDDKRARIKPGDKILFNRRLLVKVIDVREYDSFEEMLREEGLENVLPNVDSIEEGVEIYRRFYSSGKEKMFGVLAIEIEPIMDLWEGICD

Foldseek 3Di:
DAEEEEFEDDPQWGWDAPALPGPDIDGLVVPFVAGRHLLRRRVVLCVQQVGQEYEYEQCCLVVPVDGDPCAVSQVPDPHQYEYESEPDDDPHDPSYAYEHAAQSDQDVVSSQVVLVVGLRHAHEFEAAQQDTRYDAPGLVRVCVSCLVSQLVYVQRYEYENPSQANVLPAWLLLSCLVCLVRGAYEIEHNNAALLNSLCQLLRRNHPYYYDYPNVRVPPDSVSNVVSRVNSPVAHEAEDEDDPVVLVCLVVVFAFKEKDFQDPRNVPDAQQHWYQYPSFWIKGFHGKDWALAQLVVCVVVPVRNHPNPDDDSVVVRVVVCVPDPPVSCNVGTMMIGGIHTDDGSCVSVPD

Secondary structure (DSSP, 8-state):
--EEEEEEEETTEEEEEEETTEEEEEEGGGTSSS--SHHHHHHHHHHHHT-SEEEEEEHHHHHHS-----HHHHHT--S-EEEE-TT------TTEEEEEEGGG-SSHHHHHHHHHH-TT-EEEEEEETTEESSS-SHHHHHHHHHHHHHTTSSS-EEEEESSSTTT-S---HHHHHHHHTTS-EEEESS--SHHHHHHHHTSTTEEEEEESHHHHTT--HHHHHHHHHHHTTPPEEEE---HHHHHHHHTT---EEEEE--TTGGG--TT-EEEETTTEEEEEEEEEEES-HHHHHHHH-HHHHSTT---HHHHHHHHHHHS-HHHHHHH-EEEEEEEEEEETTTTS--

pLDDT: mean 89.26, std 10.11, range [27.48, 98.5]

InterPro domains:
  IPR006062 Histidine biosynthesis protein [PF00977] (5-218)
  IPR007374 ASCH domain [PF04266] (240-341)
  IPR007374 ASCH domain [SM01022] (239-342)
  IPR011060 Ribulose-phosphate binding barrel [SSF51366] (6-223)
  IPR013785 Aldolase-type TIM barrel [G3DSA:3.20.20.70] (3-229)
  IPR015947 PUA-like superfamily [SSF88697] (235-343)